Protein AF-A0AAD5X1J1-F1 (afdb_monomer_lite)

Secondary structure (DSSP, 8-state):
----------------------PPP--------------------------------------------------S-SSTHHHHHHHHHHHHHHHHHHHHHHHHHHHHHHHHHHHHHHHHHHHHHHHHHHHHHHHHHHHHHHHHHHHHHHHHHHHHHHTSTHHHHHHHHHHHHHHHHHHHHHHHT---TT----HHHHHHHHHHHHHHHHHHHHTS-HHHHHHHHHHHHHHHHHHHHHHHHHHHHHHHHHHHHHHHHHHHS------S----PPPPP----PPP-HHHHHHHHHHHHHHS--

Foldseek 3Di:
DDDDDDDDDDDDDDDDDDDDDDDDDDPDDDDDDDDDDDDDDDDDDDDDDDDDDDDDDDDDDDDDDDDDDDPDPDDPDPDPVVVVVVVVVVVVVVVVVVVVVVVVVVVVVVVVVVVVVVVVVVVVVVVVVVVVVVVVVVVVVVVVVVVVVVVVVVCCCPVPPVNVVVVVVVVVVLVVLVVLLCVQPRDDPPDPDDSVRSVVVSVVSVVVVVVVVVPDDVVVVVVVVVVVVVVVVVVVVVVVVVVVVVVVVVVVVVVVVVVPPDPPDDPDDDDDDDDDPDDDDDDPCPVVVVVVVVVVCVVPVD

InterPro domains:
  IPR051147 Cilia- and flagella-associated domain-containing protein [PTHR21683] (62-299)

Sequence (302 aa):
MQCILTKAGTSQKPTTSRTRSKKPLSSKFTPPTASFKAKPSADFDQDDSTDASSDSPQQQDETPPDDLEEDEPLLYFRTPQQLLDIFAELEENNLSLIQNCQETEETLEELRVRIVETEKKMDKETQSLKQQIEFLNEAITQEEQKAQTLEERAQLFTSGAGAESQERLLDSLNLKVREVYRRCIGDTEGATLSTLTMLTNIENKLEQLFESIEMMPPDKVEQAEKMKDKERRQRLREEKMDAQRALQEERVQRALERARAPVKKKTGKPVVFRSAPPQKKKRKEDDTKKKEEEDMEYYFSF

Structure (mmCIF, N/CA/C/O backbone):
data_AF-A0AAD5X1J1-F1
#
_entry.id   AF-A0AAD5X1J1-F1
#
loop_
_atom_site.group_PDB
_atom_site.id
_atom_site.type_symbol
_atom_site.label_atom_id
_atom_site.label_alt_id
_atom_site.label_comp_id
_atom_site.label_asym_id
_atom_site.label_entity_id
_atom_site.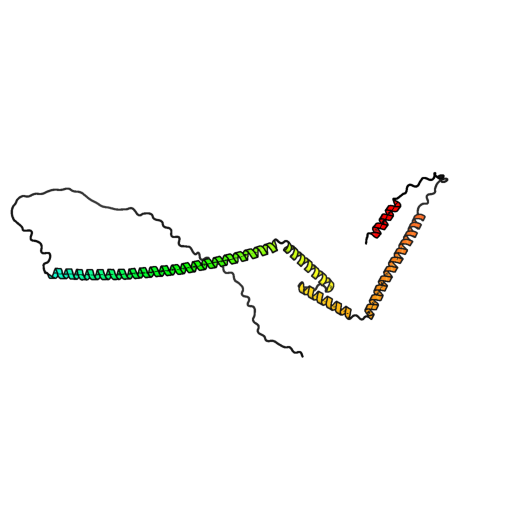label_seq_id
_atom_site.pdbx_PDB_ins_code
_atom_site.Cartn_x
_atom_site.Cartn_y
_atom_site.Cartn_z
_atom_site.occupancy
_atom_site.B_iso_or_equiv
_atom_site.auth_seq_id
_atom_site.auth_comp_id
_atom_site.auth_asym_id
_atom_site.auth_atom_id
_atom_site.pdbx_PDB_model_num
ATOM 1 N N . MET A 1 1 ? -39.571 -31.127 0.126 1.00 50.88 1 MET A N 1
ATOM 2 C CA . MET A 1 1 ? -38.737 -31.842 -0.866 1.00 50.88 1 MET A CA 1
ATOM 3 C C . MET A 1 1 ? -37.624 -30.875 -1.272 1.00 50.88 1 MET A C 1
ATOM 5 O O . MET A 1 1 ? -37.930 -29.944 -1.996 1.00 50.88 1 MET A O 1
ATOM 9 N N . GLN A 1 2 ? -36.422 -30.843 -0.677 1.00 39.34 2 GLN A N 1
ATOM 10 C CA . GLN A 1 2 ? -35.630 -31.846 0.075 1.00 39.34 2 GLN A CA 1
ATOM 11 C C . GLN A 1 2 ? -34.875 -32.841 -0.833 1.00 39.34 2 GLN A C 1
ATOM 13 O O . GLN A 1 2 ? -35.434 -33.255 -1.842 1.00 39.34 2 GLN A O 1
ATOM 18 N N . CYS A 1 3 ? -33.648 -33.213 -0.420 1.00 39.50 3 CYS A N 1
ATOM 19 C CA . CYS A 1 3 ? -32.583 -33.922 -1.172 1.00 39.50 3 CYS A CA 1
ATOM 20 C C . CYS A 1 3 ? -31.920 -33.051 -2.270 1.00 39.50 3 CYS A C 1
ATOM 22 O O . CYS A 1 3 ? -32.595 -32.663 -3.213 1.00 39.50 3 CYS A O 1
ATOM 24 N N . ILE A 1 4 ? -30.656 -32.588 -2.203 1.00 40.28 4 ILE A N 1
ATOM 25 C CA . ILE A 1 4 ? -29.424 -32.921 -1.427 1.00 40.28 4 ILE A CA 1
ATOM 26 C C . ILE A 1 4 ? -28.622 -34.123 -1.993 1.00 40.28 4 ILE A C 1
ATOM 28 O O . ILE A 1 4 ? -29.214 -35.116 -2.399 1.00 40.28 4 ILE A O 1
ATOM 32 N N . LEU A 1 5 ? -27.279 -34.022 -1.897 1.00 42.06 5 LEU A N 1
ATOM 33 C CA . LEU A 1 5 ? -26.189 -34.985 -2.199 1.00 42.06 5 LEU A CA 1
ATOM 34 C C . LEU A 1 5 ? -25.682 -35.091 -3.665 1.00 42.06 5 LEU A C 1
ATOM 36 O O . LEU A 1 5 ? -26.477 -35.037 -4.591 1.00 42.06 5 LEU A O 1
ATOM 40 N N . THR A 1 6 ? -24.392 -35.376 -3.955 1.00 40.91 6 THR A N 1
ATOM 41 C CA . THR A 1 6 ? -23.109 -34.711 -3.557 1.00 40.91 6 THR A CA 1
ATOM 42 C C . THR A 1 6 ? -21.874 -35.347 -4.240 1.00 40.91 6 THR A C 1
ATOM 44 O O . THR A 1 6 ? -21.860 -36.549 -4.458 1.00 40.91 6 THR A O 1
ATOM 47 N N . LYS A 1 7 ? -20.780 -34.564 -4.358 1.00 44.19 7 LYS A N 1
ATOM 48 C CA . LYS A 1 7 ? -19.346 -34.972 -4.327 1.00 44.19 7 LYS A CA 1
ATOM 49 C C . LYS A 1 7 ? -18.789 -35.963 -5.377 1.00 44.19 7 LYS A C 1
ATOM 51 O O . LYS A 1 7 ? -18.898 -37.172 -5.223 1.00 44.19 7 LYS A O 1
ATOM 56 N N . ALA A 1 8 ? -17.896 -35.436 -6.221 1.00 44.12 8 ALA A N 1
ATOM 57 C CA . ALA A 1 8 ? -16.523 -35.943 -6.393 1.00 44.12 8 ALA A CA 1
ATOM 58 C C . ALA A 1 8 ? -15.601 -34.780 -6.851 1.00 44.12 8 ALA A C 1
ATOM 60 O O . ALA A 1 8 ? -16.083 -33.847 -7.479 1.00 44.12 8 ALA A O 1
ATOM 61 N N . GLY A 1 9 ? -14.294 -34.742 -6.558 1.00 37.66 9 GLY A N 1
ATOM 62 C CA . GLY A 1 9 ? -13.550 -35.671 -5.695 1.00 37.66 9 GLY A CA 1
ATOM 63 C C . GLY A 1 9 ? -12.024 -35.740 -5.882 1.00 37.66 9 GLY A C 1
ATOM 64 O O . GLY A 1 9 ? -11.427 -36.692 -5.393 1.00 37.66 9 GLY A O 1
ATOM 65 N N . THR A 1 10 ? -11.368 -34.807 -6.582 1.00 44.78 10 THR A N 1
ATOM 66 C CA . THR A 1 10 ? -9.930 -34.910 -6.921 1.00 44.78 10 THR A CA 1
ATOM 67 C C . THR A 1 10 ? -9.012 -34.112 -5.993 1.00 44.78 10 THR A C 1
ATOM 69 O O . THR A 1 10 ? -9.087 -32.888 -5.924 1.00 44.78 10 THR A O 1
ATOM 72 N N . SER A 1 11 ? -8.098 -34.817 -5.320 1.00 39.84 11 SER A N 1
ATOM 73 C CA . SER A 1 11 ? -7.046 -34.253 -4.465 1.00 39.84 11 SER A CA 1
ATOM 74 C C . SER A 1 11 ? -5.712 -34.161 -5.211 1.00 39.84 11 SER A C 1
ATOM 76 O O . SER A 1 11 ? -5.277 -35.142 -5.812 1.00 39.84 11 SER A O 1
ATOM 78 N N . GLN A 1 12 ? -5.020 -33.024 -5.096 1.00 45.97 12 GLN A N 1
ATOM 79 C CA . GLN A 1 12 ? -3.569 -32.939 -5.284 1.00 45.97 12 GLN A CA 1
ATOM 80 C C . GLN A 1 12 ? -2.936 -32.182 -4.107 1.00 45.97 12 GLN A C 1
ATOM 82 O O . GLN A 1 12 ? -3.603 -31.413 -3.414 1.00 45.97 12 GLN A O 1
ATOM 87 N N . LYS A 1 13 ? -1.669 -32.493 -3.811 1.00 52.62 13 LYS A N 1
ATOM 88 C CA . LYS A 1 13 ? -0.998 -32.161 -2.542 1.00 52.62 13 LYS A CA 1
ATOM 89 C C . LYS A 1 13 ? -0.103 -30.920 -2.678 1.00 52.62 13 LYS A C 1
ATOM 91 O O . LYS A 1 13 ? 0.513 -30.757 -3.729 1.00 52.62 13 LYS A O 1
ATOM 96 N N . PRO A 1 14 ? 0.068 -30.105 -1.620 1.00 41.19 14 PRO A N 1
ATOM 97 C CA . PRO A 1 14 ? 1.062 -29.035 -1.617 1.00 41.19 14 PRO A CA 1
ATOM 98 C C . PRO A 1 14 ? 2.485 -29.617 -1.599 1.00 41.19 14 PRO A C 1
ATOM 100 O O . PRO A 1 14 ? 2.858 -30.350 -0.683 1.00 41.19 14 PRO A O 1
ATOM 103 N N . THR A 1 15 ? 3.298 -29.286 -2.603 1.00 41.31 15 THR A N 1
ATOM 104 C CA . THR A 1 15 ? 4.707 -29.699 -2.688 1.00 41.31 15 THR A CA 1
ATOM 105 C C . THR A 1 15 ? 5.628 -28.646 -2.073 1.00 41.31 15 THR A C 1
ATOM 107 O O . THR A 1 15 ? 5.789 -27.556 -2.618 1.00 41.31 15 THR A O 1
ATOM 110 N N . THR A 1 16 ? 6.278 -28.966 -0.954 1.00 43.94 16 THR A N 1
ATOM 111 C CA . THR A 1 16 ? 7.185 -28.053 -0.238 1.00 43.94 16 THR A CA 1
ATOM 112 C C . THR A 1 16 ? 8.573 -27.969 -0.891 1.00 43.94 16 THR A C 1
ATOM 114 O O . THR A 1 16 ? 9.498 -28.692 -0.511 1.00 43.94 16 THR A O 1
ATOM 117 N N . SER A 1 17 ? 8.751 -27.069 -1.862 1.00 38.19 17 SER A N 1
ATOM 118 C CA . SER A 1 17 ? 10.043 -26.820 -2.521 1.00 38.19 17 SER A CA 1
ATOM 119 C C . SER A 1 17 ? 10.950 -25.888 -1.701 1.00 38.19 17 SER A C 1
ATOM 121 O O . SER A 1 17 ? 10.965 -24.672 -1.884 1.00 38.19 17 SER A O 1
ATOM 123 N N . ARG A 1 18 ? 11.736 -26.490 -0.803 1.00 37.31 18 ARG A N 1
ATOM 124 C CA . ARG A 1 18 ? 12.818 -25.874 -0.009 1.00 37.31 18 ARG A CA 1
ATOM 125 C C . ARG A 1 18 ? 13.750 -25.002 -0.869 1.00 37.31 18 ARG A C 1
ATOM 127 O O . ARG A 1 18 ? 14.579 -25.529 -1.612 1.00 37.31 18 ARG A O 1
ATOM 134 N N . THR A 1 19 ? 13.667 -23.679 -0.728 1.00 38.31 19 THR A N 1
ATOM 135 C CA . THR A 1 19 ? 14.585 -22.738 -1.385 1.00 38.31 19 THR A CA 1
ATOM 136 C C . THR A 1 19 ? 16.003 -22.896 -0.828 1.00 38.31 19 THR A C 1
ATOM 138 O O . THR A 1 19 ? 16.230 -22.917 0.382 1.00 38.31 19 THR A O 1
ATOM 141 N N . ARG A 1 20 ? 16.987 -23.053 -1.721 1.00 40.81 20 ARG A N 1
ATOM 142 C CA . ARG A 1 20 ? 18.410 -23.202 -1.379 1.00 40.81 20 ARG A CA 1
ATOM 143 C C . ARG A 1 20 ? 19.180 -22.017 -1.942 1.00 40.81 20 ARG A C 1
ATOM 145 O O . ARG A 1 20 ? 19.332 -21.918 -3.158 1.00 40.81 20 ARG A O 1
ATOM 152 N N . SER A 1 21 ? 19.696 -21.164 -1.063 1.00 42.56 21 SER A N 1
ATOM 153 C CA . SER A 1 21 ? 20.484 -19.987 -1.433 1.00 42.56 21 SER A CA 1
ATOM 154 C C . SER A 1 21 ? 21.648 -20.360 -2.356 1.00 42.56 21 SER A C 1
ATOM 156 O O . SER A 1 21 ? 22.502 -21.176 -2.000 1.00 42.56 21 SER A O 1
ATOM 158 N N . LYS A 1 22 ? 21.698 -19.739 -3.538 1.00 46.06 22 LYS A N 1
ATOM 159 C CA . LYS A 1 22 ? 22.873 -19.720 -4.417 1.00 46.06 22 LYS A CA 1
ATOM 160 C C . LYS A 1 22 ? 23.479 -18.319 -4.368 1.00 46.06 22 LYS A C 1
ATOM 162 O O . LYS A 1 22 ? 22.751 -17.333 -4.394 1.00 46.06 22 LYS A O 1
ATOM 167 N N . LYS A 1 23 ? 24.807 -18.243 -4.262 1.00 48.28 23 LYS A N 1
ATOM 168 C CA . LYS A 1 23 ? 25.551 -16.975 -4.276 1.00 48.28 23 LYS A CA 1
ATOM 169 C C . LYS A 1 23 ? 25.491 -16.352 -5.683 1.00 48.28 23 LYS A C 1
ATOM 171 O O . LYS A 1 23 ? 25.514 -17.120 -6.647 1.00 48.28 23 LYS A O 1
ATOM 176 N N . PRO A 1 24 ? 25.470 -15.015 -5.823 1.00 42.31 24 PRO A N 1
ATOM 177 C CA . PRO A 1 24 ? 25.654 -14.378 -7.121 1.00 42.31 24 PRO A CA 1
ATOM 178 C C . PRO A 1 24 ? 27.080 -14.625 -7.638 1.00 42.31 24 PRO A C 1
ATOM 180 O O . PRO A 1 24 ? 28.048 -14.537 -6.881 1.00 42.31 24 PRO A O 1
ATOM 183 N N . LEU A 1 25 ? 27.202 -14.925 -8.931 1.00 41.62 25 LEU A N 1
ATOM 184 C CA . LEU A 1 25 ? 28.469 -14.933 -9.662 1.00 41.62 25 LEU A CA 1
ATOM 185 C C . LEU A 1 25 ? 28.639 -13.566 -10.328 1.00 41.62 25 LEU A C 1
ATOM 187 O O . LEU A 1 25 ? 27.802 -13.161 -11.129 1.00 41.62 25 LEU A O 1
ATOM 191 N N . SER A 1 26 ? 29.707 -12.847 -9.991 1.00 39.91 26 SER A N 1
ATOM 192 C CA . SER A 1 26 ? 29.983 -11.509 -10.516 1.00 39.91 26 SER A CA 1
ATOM 193 C C . SER A 1 26 ? 30.748 -11.566 -11.842 1.00 39.91 26 SER A C 1
ATOM 195 O O . SER A 1 26 ? 31.976 -11.477 -11.883 1.00 39.91 26 SER A O 1
ATOM 197 N N . SER A 1 27 ? 30.016 -11.671 -12.953 1.00 38.91 27 SER A N 1
ATOM 198 C CA . SER A 1 27 ? 30.566 -11.426 -14.291 1.00 38.91 27 SER A CA 1
ATOM 199 C C . SER A 1 27 ? 30.886 -9.936 -14.456 1.00 38.91 27 SER A C 1
ATOM 201 O O . SER A 1 27 ? 30.002 -9.127 -14.740 1.00 38.91 27 SER A O 1
ATOM 203 N N . LYS A 1 28 ? 32.153 -9.558 -14.254 1.00 40.81 28 LYS A N 1
ATOM 204 C CA . LYS A 1 28 ? 32.637 -8.194 -14.506 1.00 40.81 28 LYS A CA 1
ATOM 205 C C . LYS A 1 28 ? 32.585 -7.904 -16.008 1.00 40.81 28 LYS A C 1
ATOM 207 O O . LYS A 1 28 ? 33.412 -8.423 -16.750 1.00 40.81 28 LYS A O 1
ATOM 212 N N . PHE A 1 29 ? 31.650 -7.065 -16.440 1.00 41.41 29 PHE A N 1
ATOM 213 C CA . PHE A 1 29 ? 31.650 -6.507 -17.790 1.00 41.41 29 PHE A CA 1
ATOM 214 C C . PHE A 1 29 ? 32.400 -5.170 -17.764 1.00 41.41 29 PHE A C 1
ATOM 216 O O . PHE A 1 29 ? 31.981 -4.239 -17.077 1.00 41.41 29 PHE A O 1
ATOM 223 N N . THR A 1 30 ? 33.538 -5.087 -18.451 1.00 47.16 30 THR A N 1
ATOM 224 C CA . THR A 1 30 ? 34.379 -3.879 -18.519 1.00 47.16 30 THR A CA 1
ATOM 225 C C . THR A 1 30 ? 34.270 -3.238 -19.902 1.00 47.16 30 THR A C 1
ATOM 227 O O . THR A 1 30 ? 34.473 -3.949 -20.888 1.00 47.16 30 THR A O 1
ATOM 230 N N . PRO A 1 31 ? 33.991 -1.926 -20.014 1.00 50.66 31 PRO A N 1
ATOM 231 C CA . PRO A 1 31 ? 33.923 -1.256 -21.308 1.00 50.66 31 PRO A CA 1
ATOM 232 C C . PRO A 1 31 ? 35.325 -1.084 -21.925 1.00 50.66 31 PRO A C 1
ATOM 234 O O . PRO A 1 31 ? 36.295 -0.888 -21.186 1.00 50.66 31 PRO A O 1
ATOM 237 N N . PRO A 1 32 ? 35.454 -1.094 -23.263 1.00 48.72 32 PRO A N 1
ATOM 238 C CA . PRO A 1 32 ? 36.708 -0.771 -23.933 1.00 48.72 32 PRO A CA 1
ATOM 239 C C . PRO A 1 32 ? 36.955 0.745 -23.902 1.00 48.72 32 PRO A C 1
ATOM 241 O O . PRO A 1 32 ? 36.365 1.508 -24.665 1.00 48.72 32 PRO A O 1
ATOM 244 N N . THR A 1 33 ? 37.847 1.206 -23.025 1.00 38.25 33 THR A N 1
ATOM 245 C CA . THR A 1 33 ? 38.294 2.607 -23.011 1.00 38.25 33 THR A CA 1
ATOM 246 C C . THR A 1 33 ? 39.300 2.857 -24.134 1.00 38.25 33 THR A C 1
ATOM 248 O O . THR A 1 33 ? 40.477 2.523 -23.999 1.00 38.25 33 THR A O 1
ATOM 251 N N . ALA A 1 34 ? 38.860 3.469 -25.234 1.00 38.31 34 ALA A N 1
ATOM 252 C CA . ALA A 1 34 ? 39.752 3.907 -26.304 1.00 38.31 34 ALA A CA 1
ATOM 253 C C . ALA A 1 34 ? 40.609 5.104 -25.844 1.00 38.31 34 ALA A C 1
ATOM 255 O O . ALA A 1 34 ? 40.132 6.235 -25.777 1.00 38.31 34 ALA A O 1
ATOM 256 N N . SER A 1 35 ? 41.882 4.862 -25.520 1.00 35.69 35 SER A N 1
ATOM 257 C CA . SER A 1 35 ? 42.834 5.904 -25.120 1.00 35.69 35 SER A CA 1
ATOM 258 C C . SER A 1 35 ? 43.844 6.193 -26.233 1.00 35.69 35 SER A C 1
ATOM 260 O O . SER A 1 35 ? 44.859 5.503 -26.349 1.00 35.69 35 SER A O 1
ATOM 262 N N . PHE A 1 36 ? 43.601 7.241 -27.024 1.00 42.34 36 PHE A N 1
ATOM 263 C CA . PHE A 1 36 ? 44.611 7.788 -27.933 1.00 42.34 36 PHE A CA 1
ATOM 264 C C . PHE A 1 36 ? 45.851 8.236 -27.144 1.00 42.34 36 PHE A C 1
ATOM 266 O O . PHE A 1 36 ? 45.752 9.038 -26.214 1.00 42.34 36 PHE A O 1
ATOM 273 N N . LYS A 1 37 ? 47.032 7.745 -27.535 1.00 35.62 37 LYS A N 1
ATOM 274 C CA . LYS A 1 37 ? 48.317 8.209 -27.000 1.00 35.62 37 LYS A CA 1
ATOM 275 C C . LYS A 1 37 ? 49.410 8.099 -28.062 1.00 35.62 37 LYS A C 1
ATOM 277 O O . LYS A 1 37 ? 50.019 7.052 -28.237 1.00 35.62 37 LYS A O 1
ATOM 282 N N . ALA A 1 38 ? 49.650 9.198 -28.770 1.00 41.09 38 ALA A N 1
ATOM 283 C CA . ALA A 1 38 ? 50.812 9.330 -29.641 1.00 41.09 38 ALA A CA 1
ATOM 284 C C . ALA A 1 38 ? 52.086 9.575 -28.812 1.00 41.09 38 ALA A C 1
ATOM 286 O O . ALA A 1 38 ? 52.025 10.293 -27.811 1.00 41.09 38 ALA A O 1
ATOM 287 N N . LYS A 1 39 ? 53.226 9.032 -29.264 1.00 36.22 39 LYS A N 1
ATOM 288 C CA . LYS A 1 39 ? 54.587 9.602 -29.151 1.00 36.22 39 LYS A CA 1
ATOM 289 C C . LYS A 1 39 ? 55.564 8.826 -30.077 1.00 36.22 39 LYS A C 1
ATOM 291 O O . LYS A 1 39 ? 55.145 7.803 -30.614 1.00 36.22 39 LYS A O 1
ATOM 296 N N . PRO A 1 40 ? 56.766 9.363 -30.378 1.00 44.16 40 PRO A N 1
ATOM 297 C CA . PRO A 1 40 ? 57.471 9.096 -31.640 1.00 44.16 40 PRO A CA 1
ATOM 298 C C . PRO A 1 40 ? 58.508 7.964 -31.578 1.00 44.16 40 PRO A C 1
ATOM 300 O O . PRO A 1 40 ? 58.816 7.449 -30.506 1.00 44.16 40 PRO A O 1
ATOM 303 N N . SER A 1 41 ? 59.091 7.656 -32.742 1.00 31.16 41 SER A N 1
ATOM 304 C CA . SER A 1 41 ? 60.201 6.718 -32.932 1.00 31.16 41 SER A CA 1
ATOM 305 C C . SER A 1 41 ? 61.372 7.363 -33.689 1.00 31.16 41 SER A C 1
ATOM 307 O O . SER A 1 41 ? 61.294 7.585 -34.896 1.00 31.16 41 SER A O 1
ATOM 309 N N . ALA A 1 42 ? 62.433 7.632 -32.939 1.00 37.81 42 ALA A N 1
ATOM 310 C CA . ALA A 1 42 ? 63.823 7.895 -33.316 1.00 37.81 42 ALA A CA 1
ATOM 311 C C . ALA A 1 42 ? 64.628 7.526 -32.042 1.00 37.81 42 ALA A C 1
ATOM 313 O O . ALA A 1 42 ? 64.091 7.693 -30.942 1.00 37.81 42 ALA A O 1
ATOM 314 N N . ASP A 1 43 ? 65.824 6.946 -32.066 1.00 32.94 43 ASP A N 1
ATOM 315 C CA . ASP A 1 43 ? 66.840 6.816 -33.121 1.00 32.94 43 ASP A CA 1
ATOM 316 C C . ASP A 1 43 ? 67.671 5.523 -32.916 1.00 32.94 43 ASP A C 1
ATOM 318 O O . ASP A 1 43 ? 67.602 4.970 -31.821 1.00 32.94 43 ASP A O 1
ATOM 322 N N . PHE A 1 44 ? 68.452 5.130 -33.945 1.00 31.92 44 PHE A N 1
ATOM 323 C CA . PHE A 1 44 ? 69.770 4.424 -33.919 1.00 31.92 44 PHE A CA 1
ATOM 324 C C . PHE A 1 44 ? 69.921 3.115 -33.074 1.00 31.92 44 PHE A C 1
ATOM 326 O O . PHE A 1 44 ? 69.014 2.715 -32.355 1.00 31.92 44 PHE A O 1
ATOM 333 N N . ASP A 1 45 ? 70.917 2.230 -33.221 1.00 35.19 45 ASP A N 1
ATOM 334 C CA . ASP A 1 45 ? 72.375 2.284 -33.479 1.00 35.19 45 ASP A CA 1
ATOM 335 C C . ASP A 1 45 ? 72.801 0.970 -34.216 1.00 35.19 45 ASP A C 1
ATOM 337 O O . ASP A 1 45 ? 72.150 -0.057 -34.013 1.00 35.19 45 ASP A O 1
ATOM 341 N N . GLN A 1 46 ? 73.700 0.954 -35.223 1.00 43.62 46 GLN A N 1
ATOM 342 C CA . GLN A 1 46 ? 75.193 0.912 -35.168 1.00 43.62 46 GLN A CA 1
ATOM 343 C C . GLN A 1 46 ? 75.752 -0.531 -34.895 1.00 43.62 46 GLN A C 1
ATOM 345 O O . GLN A 1 46 ? 75.048 -1.328 -34.283 1.00 43.62 46 GLN A O 1
ATOM 350 N N . ASP A 1 47 ? 76.908 -1.051 -35.365 1.00 37.31 47 ASP A N 1
ATOM 351 C CA . ASP A 1 47 ? 78.205 -0.573 -35.944 1.00 37.31 47 ASP A CA 1
ATOM 352 C C . ASP A 1 47 ? 78.746 -1.614 -36.992 1.00 37.31 47 ASP A C 1
ATOM 354 O O . ASP A 1 47 ? 77.997 -2.543 -37.298 1.00 37.31 47 ASP A O 1
ATOM 358 N N . ASP A 1 48 ? 79.948 -1.642 -37.612 1.00 37.22 48 ASP A N 1
ATOM 359 C CA . ASP A 1 48 ? 81.238 -0.889 -37.614 1.00 37.22 48 ASP A CA 1
ATOM 360 C C . ASP A 1 48 ? 81.988 -1.147 -38.976 1.00 37.22 48 ASP A C 1
ATOM 362 O O . ASP A 1 48 ? 81.505 -1.901 -39.823 1.00 37.22 48 ASP A O 1
ATOM 366 N N . SER A 1 49 ? 83.205 -0.595 -39.134 1.00 37.66 49 SER A N 1
ATOM 367 C CA . SER A 1 49 ? 84.395 -1.173 -39.813 1.00 37.66 49 SER A CA 1
ATOM 368 C C . SER A 1 49 ? 84.732 -0.761 -41.270 1.00 37.66 49 SER A C 1
ATOM 370 O O . SER A 1 49 ? 84.562 -1.550 -42.193 1.00 37.66 49 SER A O 1
ATOM 372 N N . THR A 1 50 ? 85.282 0.461 -41.421 1.00 36.59 50 THR A N 1
ATOM 373 C CA . THR A 1 50 ? 86.645 0.804 -41.960 1.00 36.59 50 THR A CA 1
ATOM 374 C C . THR A 1 50 ? 87.151 0.247 -43.335 1.00 36.59 50 THR A C 1
ATOM 376 O O . THR A 1 50 ? 86.701 -0.781 -43.816 1.00 36.59 50 THR A O 1
ATOM 379 N N . ASP A 1 51 ? 88.100 0.855 -44.082 1.00 32.62 51 ASP A N 1
ATOM 380 C CA . ASP A 1 51 ? 89.008 2.011 -43.862 1.00 32.62 51 ASP A CA 1
ATOM 381 C C . ASP A 1 51 ? 89.465 2.727 -45.181 1.00 32.62 51 ASP A C 1
ATOM 383 O O . ASP A 1 51 ? 89.274 2.213 -46.279 1.00 32.62 51 ASP A O 1
ATOM 387 N N . ALA A 1 52 ? 90.182 3.854 -45.027 1.00 32.91 52 ALA A N 1
ATOM 388 C CA . ALA A 1 52 ? 91.337 4.341 -45.820 1.00 32.91 52 ALA A CA 1
ATOM 389 C C . ALA A 1 52 ? 91.225 4.810 -47.302 1.00 32.91 52 ALA A C 1
ATOM 391 O O . ALA A 1 52 ? 91.543 4.106 -48.257 1.00 32.91 52 ALA A O 1
ATOM 392 N N . SER A 1 53 ? 90.993 6.118 -47.455 1.00 35.31 53 SER A N 1
ATOM 393 C CA . SER A 1 53 ? 91.853 7.130 -48.122 1.00 35.31 53 SER A CA 1
ATOM 394 C C . SER A 1 53 ? 93.052 6.745 -49.037 1.00 35.31 53 SER A C 1
ATOM 396 O O . SER A 1 53 ? 94.107 6.344 -48.551 1.00 35.31 53 SER A O 1
ATOM 398 N N . SER A 1 54 ? 92.984 7.115 -50.326 1.00 30.23 54 SER A N 1
ATOM 399 C CA . SER A 1 54 ? 94.003 7.859 -51.134 1.00 30.23 54 SER A CA 1
ATOM 400 C C . SER A 1 54 ? 93.344 8.243 -52.479 1.00 30.23 54 SER A C 1
ATOM 402 O O . SER A 1 54 ? 92.434 7.547 -52.915 1.00 30.23 54 SER A O 1
ATOM 404 N N . ASP A 1 55 ? 93.506 9.428 -53.075 1.00 32.50 55 ASP A N 1
ATOM 405 C CA . ASP A 1 55 ? 94.689 10.170 -53.566 1.00 32.50 55 ASP A CA 1
ATOM 406 C C . ASP A 1 55 ? 95.382 9.542 -54.799 1.00 32.50 55 ASP A C 1
ATOM 408 O O . ASP A 1 55 ? 95.411 8.327 -54.968 1.00 32.50 55 ASP A O 1
ATOM 412 N N . SER A 1 56 ? 95.840 10.396 -55.721 1.00 39.69 56 SER A N 1
ATOM 413 C CA . SER A 1 56 ? 96.048 10.078 -57.148 1.00 39.69 56 SER A CA 1
ATOM 414 C C . SER A 1 56 ? 97.459 9.572 -57.483 1.00 39.69 56 SER A C 1
ATOM 416 O O . SER A 1 56 ? 98.411 9.818 -56.742 1.00 39.69 56 SER A O 1
ATOM 418 N N . PRO A 1 57 ? 97.641 8.958 -58.669 1.00 41.59 57 PRO A N 1
ATOM 419 C CA . PRO A 1 57 ? 98.468 9.664 -59.659 1.00 41.59 57 PRO A CA 1
ATOM 420 C C . PRO A 1 57 ? 97.999 9.538 -61.122 1.00 41.59 57 PRO A C 1
ATOM 422 O O . PRO A 1 57 ? 97.273 8.625 -61.508 1.00 41.59 57 PRO A O 1
ATOM 425 N N . GLN A 1 58 ? 98.490 10.456 -61.956 1.00 42.03 58 GLN A N 1
ATOM 426 C CA . GLN A 1 58 ? 98.430 10.384 -63.421 1.00 42.03 58 GLN A CA 1
ATOM 427 C C . GLN A 1 58 ? 99.461 9.385 -63.974 1.00 42.03 58 GLN A C 1
ATOM 429 O O . GLN A 1 58 ? 100.503 9.165 -63.356 1.00 42.03 58 GLN A O 1
ATOM 434 N N . GLN A 1 59 ? 99.263 8.925 -65.212 1.00 37.84 59 GLN A N 1
ATOM 435 C CA . GLN A 1 59 ? 100.376 8.610 -66.116 1.00 37.84 59 GLN A CA 1
ATOM 436 C C . GLN A 1 59 ? 100.029 9.001 -67.560 1.00 37.84 59 GLN A C 1
ATOM 438 O O . GLN A 1 59 ? 98.854 9.134 -67.901 1.00 37.84 59 GLN A O 1
ATOM 443 N N . GLN A 1 60 ? 101.058 9.279 -68.362 1.00 40.25 60 GLN A N 1
ATOM 444 C CA . GLN A 1 60 ? 100.971 9.873 -69.699 1.00 40.25 60 GLN A CA 1
ATOM 445 C C . GLN A 1 60 ? 101.912 9.134 -70.657 1.00 40.25 60 GLN A C 1
ATOM 447 O O . GLN A 1 60 ? 103.028 8.826 -70.258 1.00 40.25 60 GLN A O 1
ATOM 452 N N . ASP A 1 61 ? 101.464 8.952 -71.897 1.00 35.84 61 ASP A N 1
ATOM 453 C CA . ASP A 1 61 ? 102.234 8.863 -73.152 1.00 35.84 61 ASP A CA 1
ATOM 454 C C . ASP A 1 61 ? 101.198 9.249 -74.251 1.00 35.84 61 ASP A C 1
ATOM 456 O O . ASP A 1 61 ? 100.050 8.811 -74.170 1.00 35.84 61 ASP A O 1
ATOM 460 N N . GLU A 1 62 ? 101.375 10.229 -75.151 1.00 41.72 62 GLU A N 1
ATOM 461 C CA . GLU A 1 62 ? 102.423 10.404 -76.181 1.00 41.72 62 GLU A CA 1
ATOM 462 C C . GLU A 1 62 ? 102.406 9.207 -77.170 1.00 41.72 62 GLU A C 1
ATOM 464 O O . GLU A 1 62 ? 102.842 8.121 -76.819 1.00 41.72 62 GLU A O 1
ATOM 469 N N . THR A 1 63 ? 101.920 9.262 -78.423 1.00 37.28 63 THR A N 1
ATOM 470 C CA . THR A 1 63 ? 101.693 10.362 -79.399 1.00 37.28 63 THR A CA 1
ATOM 471 C C . THR A 1 63 ? 100.619 9.982 -80.475 1.00 37.28 63 THR A C 1
ATOM 473 O O . THR A 1 63 ? 100.207 8.825 -80.507 1.00 37.28 63 THR A O 1
ATOM 476 N N . PRO A 1 64 ? 100.135 10.918 -81.336 1.00 57.88 64 PRO A N 1
ATOM 477 C CA . PRO A 1 64 ? 99.004 10.743 -82.293 1.00 57.88 64 PRO A CA 1
ATOM 478 C C . PRO A 1 64 ? 99.473 10.552 -83.776 1.00 57.88 64 PRO A C 1
ATOM 480 O O . PRO A 1 64 ? 100.691 10.470 -83.964 1.00 57.88 64 PRO A O 1
ATOM 483 N N . PRO A 1 65 ? 98.626 10.570 -84.850 1.00 58.69 65 PRO A N 1
ATOM 484 C CA . PRO A 1 65 ? 97.164 10.770 -84.965 1.00 58.69 65 PRO A CA 1
ATOM 485 C C . PRO A 1 65 ? 96.436 9.693 -85.833 1.00 58.69 65 PRO A C 1
ATOM 487 O O . PRO A 1 65 ? 96.952 8.591 -85.991 1.00 58.69 65 PRO A O 1
ATOM 490 N N . ASP A 1 66 ? 95.279 10.066 -86.410 1.00 42.78 66 ASP A N 1
ATOM 491 C CA . ASP A 1 66 ? 94.304 9.277 -87.198 1.00 42.78 66 ASP A CA 1
ATOM 492 C C . ASP A 1 66 ? 93.561 8.192 -86.371 1.00 42.78 66 ASP A C 1
ATOM 494 O O . ASP A 1 66 ? 94.074 7.698 -85.370 1.00 42.78 66 ASP A O 1
ATOM 498 N N . ASP A 1 67 ? 92.300 7.840 -86.648 1.00 41.44 67 ASP A N 1
ATOM 499 C CA . ASP A 1 67 ? 91.485 8.087 -87.852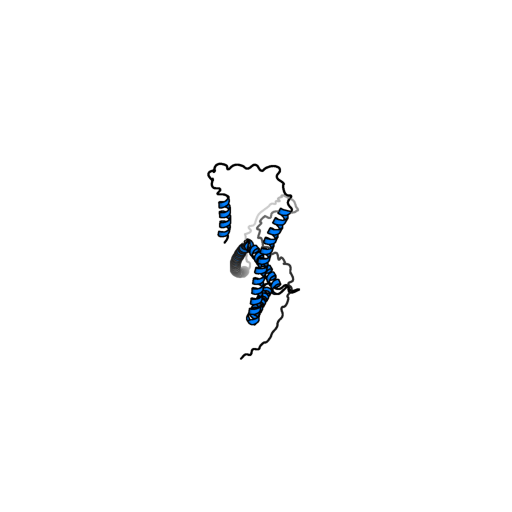 1.00 41.44 67 ASP A CA 1
ATOM 500 C C . ASP A 1 67 ? 90.045 8.572 -87.523 1.00 41.44 67 ASP A C 1
ATOM 502 O O . ASP A 1 67 ? 89.657 8.698 -86.359 1.00 41.44 67 ASP A O 1
ATOM 506 N N . LEU A 1 68 ? 89.246 8.874 -88.552 1.00 52.38 68 LEU A N 1
ATOM 507 C CA . LEU A 1 68 ? 87.860 9.354 -88.441 1.00 52.38 68 LEU A CA 1
ATOM 508 C C . LEU A 1 68 ? 86.855 8.202 -88.235 1.00 52.38 68 LEU A C 1
ATOM 510 O O . LEU A 1 68 ? 86.175 7.804 -89.182 1.00 52.38 68 LEU A O 1
ATOM 514 N N . GLU A 1 69 ? 86.711 7.685 -87.010 1.00 52.25 69 GLU A N 1
ATOM 515 C CA . GLU A 1 69 ? 85.613 6.749 -86.712 1.00 52.25 69 GLU A CA 1
ATOM 516 C C . GLU A 1 69 ? 84.258 7.472 -86.598 1.00 52.25 69 GLU A C 1
ATOM 518 O O . GLU A 1 69 ? 84.030 8.350 -85.766 1.00 52.25 69 GLU A O 1
ATOM 523 N N . GLU A 1 70 ? 83.371 7.096 -87.515 1.00 53.31 70 GLU A N 1
ATOM 524 C CA . GLU A 1 70 ? 82.000 7.562 -87.685 1.00 53.31 70 GLU A CA 1
ATOM 525 C C . GLU A 1 70 ? 81.111 6.999 -86.555 1.00 53.31 70 GLU A C 1
ATOM 527 O O . GLU A 1 70 ? 81.104 5.789 -86.330 1.00 53.31 70 GLU A O 1
ATOM 532 N N . ASP A 1 71 ? 80.352 7.853 -85.849 1.00 58.38 71 ASP A N 1
ATOM 533 C CA . ASP A 1 71 ? 79.355 7.442 -84.838 1.00 58.38 71 ASP A CA 1
ATOM 534 C C . ASP A 1 71 ? 78.198 6.667 -85.517 1.00 58.38 71 ASP A C 1
ATOM 536 O O . ASP A 1 71 ? 77.115 7.210 -85.765 1.00 58.38 71 ASP A O 1
ATOM 540 N N . GLU A 1 72 ? 78.422 5.395 -85.869 1.00 58.97 72 GLU A N 1
ATOM 541 C CA . GLU A 1 72 ? 77.416 4.556 -86.526 1.00 58.97 72 GLU A CA 1
ATOM 542 C C . GLU A 1 72 ? 76.220 4.341 -85.572 1.00 58.97 72 GLU A C 1
ATOM 544 O O . GLU A 1 72 ? 76.369 3.758 -84.490 1.00 58.97 72 GLU A O 1
ATOM 549 N N . PRO A 1 73 ? 75.004 4.804 -85.927 1.00 65.75 73 PRO A N 1
ATOM 550 C CA . PRO A 1 73 ? 73.884 4.813 -84.998 1.00 65.75 73 PRO A CA 1
ATOM 551 C C . PRO A 1 73 ? 73.388 3.389 -84.722 1.00 65.75 73 PRO A C 1
ATOM 553 O O . PRO A 1 73 ? 72.747 2.762 -85.567 1.00 65.75 73 PRO A O 1
ATOM 556 N N . LEU A 1 74 ? 73.647 2.906 -83.502 1.00 62.50 74 LEU A N 1
ATOM 557 C CA . LEU A 1 74 ? 73.275 1.575 -83.014 1.00 62.50 74 LEU A CA 1
ATOM 558 C C . LEU A 1 74 ? 71.838 1.181 -83.401 1.00 62.50 74 LEU A C 1
ATOM 560 O O . LEU A 1 74 ? 70.860 1.748 -82.905 1.00 62.50 74 LEU A O 1
ATOM 564 N N . LEU A 1 75 ? 71.695 0.150 -84.242 1.00 69.38 75 LEU A N 1
ATOM 565 C CA . LEU A 1 75 ? 70.387 -0.406 -84.588 1.00 69.38 75 LEU A CA 1
ATOM 566 C C . LEU A 1 75 ? 69.794 -1.155 -83.383 1.00 69.38 75 LEU A C 1
ATOM 568 O O . LEU A 1 75 ? 70.108 -2.320 -83.134 1.00 69.38 75 LEU A O 1
ATOM 572 N N . TYR A 1 76 ? 68.889 -0.479 -82.669 1.00 72.94 76 TYR A N 1
ATOM 573 C CA . TYR A 1 76 ? 68.154 -0.990 -81.502 1.00 72.94 76 TYR A CA 1
ATOM 574 C C . TYR A 1 76 ? 67.384 -2.299 -81.760 1.00 72.94 76 TYR A C 1
ATOM 576 O O . TYR A 1 76 ? 67.155 -3.067 -80.828 1.00 72.94 76 TYR A O 1
ATOM 584 N N . PHE A 1 77 ? 67.011 -2.578 -83.013 1.00 77.62 77 PHE A N 1
ATOM 585 C CA . PHE A 1 77 ? 66.310 -3.797 -83.420 1.00 77.62 77 PHE A CA 1
ATOM 586 C C . PHE A 1 77 ? 67.056 -4.469 -84.575 1.00 77.62 77 PHE A C 1
ATOM 588 O O . PHE A 1 77 ? 67.416 -3.816 -85.553 1.00 77.62 77 PHE A O 1
ATOM 595 N N . ARG A 1 78 ? 67.263 -5.787 -84.480 1.00 81.62 78 ARG A N 1
ATOM 596 C CA . ARG A 1 78 ? 67.951 -6.598 -85.505 1.00 81.62 78 ARG A CA 1
ATOM 597 C C . ARG A 1 78 ? 66.990 -7.396 -86.381 1.00 81.62 78 ARG A C 1
ATOM 599 O O . ARG A 1 78 ? 67.372 -7.857 -87.449 1.00 81.62 78 ARG A O 1
ATOM 606 N N . THR A 1 79 ? 65.754 -7.597 -85.932 1.00 81.88 79 THR A N 1
ATOM 607 C CA . THR A 1 79 ? 64.672 -8.247 -86.688 1.00 81.88 79 THR A CA 1
ATOM 608 C C . THR A 1 79 ? 63.377 -7.474 -86.421 1.00 81.88 79 THR A C 1
ATOM 610 O O . THR A 1 79 ? 63.096 -7.209 -85.253 1.00 81.88 79 THR A O 1
ATOM 613 N N . PRO A 1 80 ? 62.555 -7.130 -87.435 1.00 79.31 80 PRO A N 1
ATOM 614 C CA . PRO A 1 80 ? 61.340 -6.324 -87.234 1.00 79.31 80 PRO A CA 1
ATOM 615 C C . PRO A 1 80 ? 60.323 -6.973 -86.283 1.00 79.31 80 PRO A C 1
ATOM 617 O O . PRO A 1 80 ? 59.512 -6.280 -85.678 1.00 79.31 80 PRO A O 1
ATOM 620 N N . GLN A 1 81 ? 60.392 -8.295 -86.121 1.00 84.12 81 GLN A N 1
ATOM 621 C CA . GLN A 1 81 ? 59.533 -9.056 -85.221 1.00 84.12 81 GLN A CA 1
ATOM 622 C C . GLN A 1 81 ? 59.793 -8.756 -83.734 1.00 84.12 81 GLN A C 1
ATOM 624 O O . GLN A 1 81 ? 58.837 -8.708 -82.976 1.00 84.12 81 GLN A O 1
ATOM 629 N N . GLN A 1 82 ? 61.025 -8.402 -83.339 1.00 86.88 82 GLN A N 1
ATOM 630 C CA . GLN A 1 82 ? 61.365 -8.078 -81.941 1.00 86.88 82 GLN A CA 1
ATOM 631 C C . GLN A 1 82 ? 60.514 -6.930 -81.375 1.00 86.88 82 GLN A C 1
ATOM 633 O O . GLN A 1 82 ? 60.169 -6.929 -80.199 1.00 86.88 82 GLN A O 1
ATOM 638 N N . LEU A 1 83 ? 60.157 -5.957 -82.219 1.00 88.88 83 LEU A N 1
ATOM 639 C CA . LEU A 1 83 ? 59.289 -4.845 -81.835 1.00 88.88 83 LEU A CA 1
ATOM 640 C C . LEU A 1 83 ? 57.817 -5.277 -81.712 1.00 88.88 83 LEU A C 1
ATOM 642 O O . LEU A 1 83 ? 57.105 -4.761 -80.858 1.00 88.88 83 LEU A O 1
ATOM 646 N N . LEU A 1 84 ? 57.365 -6.231 -82.533 1.00 88.06 84 LEU A N 1
ATOM 647 C CA . LEU A 1 84 ? 56.017 -6.802 -82.442 1.00 88.06 84 LEU A CA 1
ATOM 648 C C . LEU A 1 84 ? 55.866 -7.678 -81.195 1.00 88.06 84 LEU A C 1
ATOM 650 O O . LEU A 1 84 ? 54.845 -7.585 -80.523 1.00 88.06 84 LEU A O 1
ATOM 654 N N . ASP A 1 85 ? 56.891 -8.462 -80.859 1.00 89.88 85 ASP A N 1
ATOM 655 C CA . ASP A 1 85 ? 56.918 -9.296 -79.656 1.00 89.88 85 ASP A CA 1
ATOM 656 C C . ASP A 1 85 ? 56.856 -8.414 -78.387 1.00 89.88 85 ASP A C 1
ATOM 658 O O . ASP A 1 85 ? 56.046 -8.669 -77.500 1.00 89.88 85 ASP A O 1
ATOM 662 N N . ILE A 1 86 ? 57.612 -7.304 -78.349 1.00 90.06 86 ILE A N 1
ATOM 663 C CA . ILE A 1 86 ? 57.539 -6.294 -77.272 1.00 90.06 86 ILE A CA 1
ATOM 664 C C . ILE A 1 86 ? 56.160 -5.617 -77.215 1.00 90.06 86 ILE A C 1
ATOM 666 O O . ILE A 1 86 ? 55.636 -5.389 -76.127 1.00 90.06 86 ILE A O 1
ATOM 670 N N . PHE A 1 87 ? 55.543 -5.287 -78.357 1.00 91.94 87 PHE A N 1
ATOM 671 C CA . PHE A 1 87 ? 54.188 -4.725 -78.355 1.00 91.94 87 PHE A CA 1
ATOM 672 C C . PHE A 1 87 ? 53.135 -5.732 -77.873 1.00 91.94 87 PHE A C 1
ATOM 674 O O . PHE A 1 87 ? 52.219 -5.321 -77.168 1.00 91.94 87 PHE A O 1
ATOM 681 N N . ALA A 1 88 ? 53.281 -7.023 -78.181 1.00 93.19 88 ALA A N 1
ATOM 682 C CA . ALA A 1 88 ? 52.399 -8.075 -77.679 1.00 93.19 88 ALA A CA 1
ATOM 683 C C . ALA A 1 88 ? 52.565 -8.290 -76.163 1.00 93.19 88 ALA A C 1
ATOM 685 O O . ALA A 1 88 ? 51.569 -8.369 -75.448 1.00 93.19 88 ALA A O 1
ATOM 686 N N . GLU A 1 89 ? 53.801 -8.294 -75.651 1.00 95.12 89 GLU A N 1
ATOM 687 C CA . GLU A 1 89 ? 54.077 -8.337 -74.207 1.00 95.12 89 GLU A CA 1
ATOM 688 C C . GLU A 1 89 ? 53.510 -7.097 -73.490 1.00 95.12 89 GLU A C 1
ATOM 690 O O . GLU A 1 89 ? 52.930 -7.209 -72.409 1.00 95.12 89 GLU A O 1
ATOM 695 N N . LEU A 1 90 ? 53.609 -5.908 -74.094 1.00 95.31 90 LEU A N 1
ATOM 696 C CA . LEU A 1 90 ? 52.973 -4.696 -73.570 1.00 95.31 90 LEU A CA 1
ATOM 697 C C . LEU A 1 90 ? 51.439 -4.761 -73.643 1.00 95.31 90 LEU A C 1
ATOM 699 O O . LEU A 1 90 ? 50.780 -4.250 -72.741 1.00 95.31 90 LEU A O 1
ATOM 703 N N . GLU A 1 91 ? 50.850 -5.371 -74.671 1.00 95.19 91 GLU A N 1
ATOM 704 C CA . GLU A 1 91 ? 49.398 -5.574 -74.767 1.00 95.19 91 GLU A CA 1
ATOM 705 C C . GLU A 1 91 ? 48.903 -6.535 -73.673 1.00 95.19 91 GLU A C 1
ATOM 707 O O . GLU A 1 91 ? 47.971 -6.192 -72.946 1.00 95.19 91 GLU A O 1
ATOM 712 N N . GLU A 1 92 ? 49.582 -7.668 -73.464 1.00 95.50 92 GLU A N 1
ATOM 713 C CA . GLU A 1 92 ? 49.282 -8.629 -72.393 1.00 95.50 92 GLU A CA 1
ATOM 714 C C . GLU A 1 92 ? 49.423 -7.998 -70.996 1.00 95.50 92 GLU A C 1
ATOM 716 O O . GLU A 1 92 ? 48.514 -8.109 -70.168 1.00 95.50 92 GLU A O 1
ATOM 721 N N . ASN A 1 93 ? 50.507 -7.256 -70.741 1.00 96.19 93 ASN A N 1
ATOM 722 C CA . ASN A 1 93 ? 50.696 -6.545 -69.474 1.00 96.19 93 ASN A CA 1
ATOM 723 C C . ASN A 1 93 ? 49.627 -5.460 -69.248 1.00 96.19 93 ASN A C 1
ATOM 725 O O . ASN A 1 93 ? 49.105 -5.340 -68.140 1.00 96.19 93 ASN A O 1
ATOM 729 N N . ASN A 1 94 ? 49.249 -4.693 -70.277 1.00 95.94 94 ASN A N 1
ATOM 730 C CA . ASN A 1 94 ? 48.186 -3.690 -70.154 1.00 95.94 94 ASN A CA 1
ATOM 731 C C . ASN A 1 94 ? 46.808 -4.332 -69.917 1.00 95.94 94 ASN A C 1
ATOM 733 O O . ASN A 1 94 ? 46.045 -3.833 -69.092 1.00 95.94 94 ASN A O 1
ATOM 737 N N . LEU A 1 95 ? 46.496 -5.452 -70.578 1.00 97.19 95 LEU A N 1
ATOM 738 C CA . LEU A 1 95 ? 45.273 -6.226 -70.333 1.00 97.19 95 LEU A CA 1
ATOM 739 C C . LEU A 1 95 ? 45.230 -6.772 -68.897 1.00 97.19 95 LEU A C 1
ATOM 741 O O . LEU A 1 95 ? 44.208 -6.639 -68.224 1.00 97.19 95 LEU A O 1
ATOM 745 N N . SER A 1 96 ? 46.352 -7.304 -68.404 1.00 96.44 96 SER A N 1
ATOM 746 C CA . SER A 1 96 ? 46.512 -7.776 -67.023 1.00 96.44 96 SER A CA 1
ATOM 747 C C . SER A 1 96 ? 46.305 -6.652 -65.996 1.00 96.44 96 SER A C 1
ATOM 749 O O . SER A 1 96 ? 45.549 -6.815 -65.036 1.00 96.44 96 SER A O 1
ATOM 751 N N . LEU A 1 97 ? 46.884 -5.467 -66.233 1.00 97.62 97 LEU A N 1
ATOM 752 C CA . LEU A 1 97 ? 46.668 -4.282 -65.393 1.00 97.62 97 LEU A CA 1
ATOM 753 C C . LEU A 1 97 ? 45.203 -3.821 -65.405 1.00 97.62 97 LEU A C 1
ATOM 755 O O . LEU A 1 97 ? 44.653 -3.536 -64.344 1.00 97.62 97 LEU A O 1
ATOM 759 N N . ILE A 1 98 ? 44.545 -3.794 -66.570 1.00 97.25 98 ILE A N 1
ATOM 760 C CA . ILE A 1 98 ? 43.117 -3.450 -66.682 1.00 97.25 98 ILE A CA 1
ATOM 761 C C . ILE A 1 98 ? 42.255 -4.444 -65.891 1.00 97.25 98 ILE A C 1
ATOM 763 O O . ILE A 1 98 ? 41.369 -4.019 -65.149 1.00 97.25 98 ILE A O 1
ATOM 767 N N . GLN A 1 99 ? 42.531 -5.746 -65.996 1.00 96.94 99 GLN A N 1
ATOM 768 C CA . GLN A 1 99 ? 41.807 -6.775 -65.249 1.00 96.94 99 GLN A CA 1
ATOM 769 C C . GLN A 1 99 ? 42.024 -6.641 -63.732 1.00 96.94 99 GLN A C 1
ATOM 771 O O . GLN A 1 99 ? 41.062 -6.719 -62.969 1.00 96.94 99 GLN A O 1
ATOM 776 N N . ASN A 1 100 ? 43.254 -6.372 -63.284 1.00 97.00 100 ASN A N 1
ATOM 777 C CA . ASN A 1 100 ? 43.546 -6.164 -61.865 1.00 97.00 100 ASN A CA 1
ATOM 778 C C . ASN A 1 100 ? 42.896 -4.880 -61.312 1.00 97.00 100 ASN A C 1
ATOM 780 O O . ASN A 1 100 ? 42.384 -4.879 -60.191 1.00 97.00 100 ASN A O 1
ATOM 784 N N . CYS A 1 101 ? 42.837 -3.805 -62.105 1.00 97.38 101 CYS A N 1
ATOM 785 C CA . CYS A 1 101 ? 42.073 -2.603 -61.763 1.00 97.38 101 CYS A CA 1
ATOM 786 C C . CYS A 1 101 ? 40.566 -2.886 -61.629 1.00 97.38 101 CYS A C 1
ATOM 788 O O . CYS A 1 101 ? 39.940 -2.355 -60.718 1.00 97.38 101 CYS A O 1
ATOM 790 N N . GLN A 1 102 ? 39.989 -3.743 -62.477 1.00 97.00 102 GLN A N 1
ATOM 791 C CA . GLN A 1 102 ? 38.573 -4.127 -62.391 1.00 97.00 102 GLN A CA 1
ATOM 792 C C . GLN A 1 102 ? 38.278 -5.006 -61.163 1.00 97.00 102 GLN A C 1
ATOM 794 O O . GLN A 1 102 ? 37.319 -4.739 -60.445 1.00 97.00 102 GLN A O 1
ATOM 799 N N . GLU A 1 103 ? 39.127 -5.992 -60.858 1.00 97.12 103 GLU A N 1
ATOM 800 C CA . GLU A 1 103 ? 38.998 -6.840 -59.657 1.00 97.12 103 GLU A CA 1
ATOM 801 C C . GLU A 1 103 ? 39.148 -6.023 -58.355 1.00 97.12 103 GLU A C 1
ATOM 803 O O . GLU A 1 103 ? 38.417 -6.217 -57.377 1.00 97.12 103 GLU A O 1
ATOM 808 N N . THR A 1 104 ? 40.068 -5.053 -58.339 1.00 96.69 104 THR A N 1
ATOM 809 C CA . THR A 1 104 ? 40.239 -4.142 -57.195 1.00 96.69 104 THR A CA 1
ATOM 810 C C . THR A 1 104 ? 39.124 -3.094 -57.091 1.00 96.69 104 THR A C 1
ATOM 812 O O . THR A 1 104 ? 38.775 -2.706 -55.977 1.00 96.69 104 THR A O 1
ATOM 815 N N . GLU A 1 105 ? 38.498 -2.681 -58.198 1.00 97.31 105 GLU A N 1
ATOM 816 C CA . GLU A 1 105 ? 37.291 -1.843 -58.183 1.00 97.31 105 GLU A CA 1
ATOM 817 C C . GLU A 1 105 ? 36.057 -2.611 -57.674 1.00 97.31 105 GLU A C 1
ATOM 819 O O . GLU A 1 105 ? 35.354 -2.110 -56.793 1.00 97.31 105 GLU A O 1
ATOM 824 N N . GLU A 1 106 ? 35.827 -3.843 -58.143 1.00 97.19 106 GLU A N 1
ATOM 825 C CA . GLU A 1 106 ? 34.715 -4.698 -57.698 1.00 97.19 106 GLU A CA 1
ATOM 826 C C . GLU A 1 106 ? 34.805 -4.993 -56.193 1.00 97.19 106 GLU A C 1
ATOM 828 O O . GLU A 1 106 ? 33.849 -4.766 -55.447 1.00 97.19 106 GLU A O 1
ATOM 833 N N . THR A 1 107 ? 35.981 -5.403 -55.708 1.00 96.94 107 THR A N 1
ATOM 834 C CA . THR A 1 107 ? 36.195 -5.664 -54.274 1.00 96.94 107 THR A CA 1
ATOM 835 C C . THR A 1 107 ? 36.091 -4.400 -53.410 1.00 96.94 107 THR A C 1
ATOM 837 O O . THR A 1 107 ? 35.636 -4.486 -52.263 1.00 96.94 107 THR A O 1
ATOM 840 N N . LEU A 1 108 ? 36.440 -3.218 -53.935 1.00 97.75 108 LEU A N 1
ATOM 841 C CA . LEU A 1 108 ? 36.199 -1.934 -53.265 1.00 97.75 108 LEU A CA 1
ATOM 842 C C . LEU A 1 108 ? 34.708 -1.578 -53.190 1.00 97.75 108 LEU A C 1
ATOM 844 O O . LEU A 1 108 ? 34.264 -1.080 -52.152 1.00 97.75 108 LEU A O 1
ATOM 848 N N . GLU A 1 109 ? 33.925 -1.831 -54.239 1.00 97.19 109 GLU A N 1
ATOM 849 C CA . GLU A 1 109 ? 32.481 -1.568 -54.220 1.00 97.19 109 GLU A CA 1
ATOM 850 C C . GLU A 1 109 ? 31.740 -2.558 -53.309 1.00 97.19 109 GLU A C 1
ATOM 852 O O . GLU A 1 109 ? 30.919 -2.134 -52.493 1.00 97.19 109 GLU A O 1
ATOM 857 N N . GLU A 1 110 ? 32.105 -3.848 -53.312 1.00 97.62 110 GLU A N 1
ATOM 858 C CA . GLU A 1 110 ? 31.608 -4.796 -52.305 1.00 97.62 110 GLU A CA 1
ATOM 859 C C . GLU A 1 110 ? 31.900 -4.317 -50.873 1.00 97.62 110 GLU A C 1
ATOM 861 O O . GLU A 1 110 ? 31.050 -4.436 -49.986 1.00 97.62 110 GLU A O 1
ATOM 866 N N . LEU A 1 111 ? 33.103 -3.785 -50.622 1.00 97.69 111 LEU A N 1
ATOM 867 C CA . LEU A 1 111 ? 33.480 -3.246 -49.315 1.00 97.69 111 LEU A CA 1
ATOM 868 C C . LEU A 1 111 ? 32.634 -2.020 -48.940 1.00 97.69 111 LEU A C 1
ATOM 870 O O . LEU A 1 111 ? 32.192 -1.938 -47.794 1.00 97.69 111 LEU A O 1
ATOM 874 N N . ARG A 1 112 ? 32.343 -1.108 -49.880 1.00 97.88 112 ARG A N 1
ATOM 875 C CA . ARG A 1 112 ? 31.427 0.028 -49.650 1.00 97.88 112 ARG A CA 1
ATOM 876 C C . ARG A 1 112 ? 30.018 -0.446 -49.302 1.00 97.88 112 ARG A C 1
ATOM 878 O O . ARG A 1 112 ? 29.459 0.016 -48.308 1.00 97.88 112 ARG A O 1
ATOM 885 N N . VAL A 1 113 ? 29.466 -1.394 -50.062 1.00 97.81 113 VAL A N 1
ATOM 886 C CA . VAL A 1 113 ? 28.144 -1.981 -49.787 1.00 97.81 113 VAL A CA 1
ATOM 887 C C . VAL A 1 113 ? 28.125 -2.621 -48.396 1.00 97.81 113 VAL A C 1
ATOM 889 O O . VAL A 1 113 ? 27.254 -2.294 -47.589 1.00 97.81 113 VAL A O 1
ATOM 892 N N . ARG A 1 114 ? 29.130 -3.441 -48.060 1.00 97.75 114 ARG A N 1
ATOM 893 C CA . ARG A 1 114 ? 29.265 -4.082 -46.739 1.00 97.75 114 ARG A CA 1
ATOM 894 C C . ARG A 1 114 ? 29.403 -3.067 -45.592 1.00 97.75 114 ARG A C 1
ATOM 896 O O . ARG A 1 114 ? 28.812 -3.272 -44.529 1.00 97.75 114 ARG A O 1
ATOM 903 N N . ILE A 1 115 ? 30.112 -1.952 -45.785 1.00 97.94 115 ILE A N 1
ATOM 904 C CA . ILE A 1 115 ? 30.177 -0.857 -44.798 1.00 97.94 115 ILE A CA 1
ATOM 905 C C . ILE A 1 115 ? 28.783 -0.256 -44.593 1.00 97.94 115 ILE A C 1
ATOM 907 O O . ILE A 1 115 ? 28.269 -0.273 -43.478 1.00 97.94 115 ILE A O 1
ATOM 911 N N . VAL A 1 116 ? 28.116 0.166 -45.667 1.00 97.94 116 VAL A N 1
ATOM 912 C CA . VAL A 1 116 ? 26.785 0.791 -45.600 1.00 97.94 116 VAL A CA 1
ATOM 913 C C . VAL A 1 116 ? 25.727 -0.154 -45.002 1.00 97.94 116 VAL A C 1
ATOM 915 O O . VAL A 1 116 ? 24.803 0.291 -44.318 1.00 97.94 116 VAL A O 1
ATOM 918 N N . GLU A 1 117 ? 25.835 -1.466 -45.219 1.00 98.00 117 GLU A N 1
ATOM 919 C CA . GLU A 1 117 ? 24.984 -2.465 -44.561 1.00 98.00 117 GLU A CA 1
ATOM 920 C C . GLU A 1 117 ? 25.282 -2.623 -43.064 1.00 98.00 117 GLU A C 1
ATOM 922 O O . GLU A 1 117 ? 24.344 -2.715 -42.265 1.00 98.00 117 GLU A O 1
ATOM 927 N N . THR A 1 118 ? 26.557 -2.618 -42.659 1.00 97.38 118 THR A N 1
ATOM 928 C CA . THR A 1 118 ? 26.927 -2.695 -41.236 1.00 97.38 118 THR A CA 1
ATOM 929 C C . THR A 1 118 ? 26.550 -1.423 -40.477 1.00 97.38 118 THR A C 1
ATOM 931 O O . THR A 1 118 ? 26.001 -1.539 -39.383 1.00 97.38 118 THR A O 1
ATOM 934 N N . GLU A 1 119 ? 26.700 -0.233 -41.065 1.00 97.94 119 GLU A N 1
ATOM 935 C CA . GLU A 1 119 ? 26.183 1.034 -40.519 1.00 97.94 119 GLU A CA 1
ATOM 936 C C . GLU A 1 119 ? 24.663 0.968 -40.309 1.00 97.94 119 GLU A C 1
ATOM 938 O O . GLU A 1 119 ? 24.186 1.097 -39.180 1.00 97.94 119 GLU A O 1
ATOM 943 N N . LYS A 1 120 ? 23.894 0.616 -41.353 1.00 97.94 120 LYS A N 1
ATOM 944 C CA . LYS A 1 120 ? 22.431 0.423 -41.267 1.00 97.94 120 LYS A CA 1
ATOM 945 C C . LYS A 1 120 ? 22.010 -0.635 -40.240 1.00 97.94 120 LYS A C 1
ATOM 947 O O . LYS A 1 120 ? 20.861 -0.612 -39.790 1.00 97.94 120 LYS A O 1
ATOM 952 N N . LYS A 1 121 ? 22.879 -1.592 -39.897 1.00 98.12 121 LYS A N 1
ATOM 953 C CA . LYS A 1 121 ? 22.638 -2.586 -38.839 1.00 98.12 121 LYS A CA 1
ATOM 954 C C . LYS A 1 121 ? 22.929 -2.005 -37.453 1.00 98.12 121 LYS A C 1
ATOM 956 O O . LYS A 1 121 ? 22.066 -2.097 -36.581 1.00 98.12 121 LYS A O 1
ATOM 961 N N . MET A 1 122 ? 24.083 -1.359 -37.272 1.00 97.44 122 MET A N 1
ATOM 962 C CA . MET A 1 122 ? 24.461 -0.686 -36.023 1.00 97.44 122 MET A CA 1
ATOM 963 C C . MET A 1 122 ? 23.470 0.418 -35.643 1.00 97.44 122 MET A C 1
ATOM 965 O O . MET A 1 122 ? 23.135 0.546 -34.467 1.00 97.44 122 MET A O 1
ATOM 969 N N . ASP A 1 123 ? 22.935 1.162 -36.613 1.00 97.94 123 ASP A N 1
ATOM 970 C CA . ASP A 1 123 ? 21.894 2.169 -36.381 1.00 97.94 123 ASP A CA 1
ATOM 971 C C . ASP A 1 123 ? 20.600 1.551 -35.843 1.00 97.94 123 ASP A C 1
ATOM 973 O O . ASP A 1 123 ? 20.030 2.060 -34.878 1.00 97.94 123 ASP A O 1
ATOM 977 N N . LYS A 1 124 ? 20.146 0.428 -36.416 1.00 97.81 124 LYS A N 1
ATOM 978 C CA . LYS A 1 124 ? 18.950 -0.295 -35.944 1.00 97.81 124 LYS A CA 1
ATOM 979 C C . LYS A 1 124 ? 19.149 -0.853 -34.536 1.00 97.81 124 LYS A C 1
ATOM 981 O O . LYS A 1 124 ? 18.269 -0.703 -33.693 1.00 97.81 124 LYS A O 1
ATOM 986 N N . GLU A 1 125 ? 20.307 -1.452 -34.267 1.00 97.81 125 GLU A N 1
ATOM 987 C CA . GLU A 1 125 ? 20.668 -1.949 -32.933 1.00 97.81 125 GLU A CA 1
ATOM 988 C C . GLU A 1 125 ? 20.738 -0.789 -31.921 1.00 97.81 125 GLU A C 1
ATOM 990 O O . GLU A 1 125 ? 20.151 -0.866 -30.844 1.00 97.81 125 GLU A O 1
ATOM 995 N N . THR A 1 126 ? 21.334 0.343 -32.303 1.00 97.75 126 THR A N 1
ATOM 996 C CA . THR A 1 126 ? 21.408 1.563 -31.481 1.00 97.75 126 THR A CA 1
ATOM 997 C C . THR A 1 126 ? 20.030 2.177 -31.217 1.00 97.75 126 THR A C 1
ATOM 999 O O . THR A 1 126 ? 19.766 2.629 -30.103 1.00 97.75 126 THR A O 1
ATOM 1002 N N . GLN A 1 127 ? 19.130 2.196 -32.204 1.00 97.81 127 GLN A N 1
ATOM 1003 C CA . GLN A 1 127 ? 17.748 2.655 -32.029 1.00 97.81 127 GLN A CA 1
ATOM 1004 C C . GLN A 1 127 ? 16.961 1.722 -31.100 1.00 97.81 127 GLN A C 1
ATOM 1006 O O . GLN A 1 127 ? 16.300 2.205 -30.182 1.00 97.81 127 GLN A O 1
ATOM 1011 N N . SER A 1 128 ? 17.098 0.402 -31.263 1.00 97.81 128 SER A N 1
ATOM 1012 C CA . SER A 1 128 ? 16.469 -0.587 -30.378 1.00 97.81 128 SER A CA 1
ATOM 1013 C C . SER A 1 128 ? 16.965 -0.467 -28.932 1.00 97.81 128 SER A C 1
ATOM 1015 O O . SER A 1 128 ? 16.164 -0.559 -28.004 1.00 97.81 128 SER A O 1
ATOM 1017 N N . LEU A 1 129 ? 18.264 -0.227 -28.723 1.00 98.00 129 LEU A N 1
ATOM 1018 C CA . LEU A 1 129 ? 18.833 -0.005 -27.390 1.00 98.00 129 LEU A CA 1
ATOM 1019 C C . LEU A 1 129 ? 18.350 1.316 -26.774 1.00 98.00 129 LEU A C 1
ATOM 1021 O O . LEU A 1 129 ? 18.026 1.345 -25.590 1.00 98.00 129 LEU A O 1
ATOM 1025 N N . LYS A 1 130 ? 18.232 2.395 -27.562 1.00 98.00 130 LYS A N 1
ATOM 1026 C CA . LYS A 1 130 ? 17.656 3.673 -27.099 1.00 98.00 130 LYS A CA 1
ATOM 1027 C C . LYS A 1 130 ? 16.202 3.509 -26.646 1.00 98.00 130 LYS A C 1
ATOM 1029 O O . LYS A 1 130 ? 15.876 3.938 -25.545 1.00 98.00 130 LYS A O 1
ATOM 1034 N N . GLN A 1 131 ? 15.371 2.824 -27.434 1.00 97.88 131 GLN A N 1
ATOM 1035 C CA . GLN A 1 131 ? 13.980 2.514 -27.074 1.00 97.88 131 GLN A CA 1
ATOM 1036 C C . GLN A 1 131 ? 13.892 1.644 -25.810 1.00 97.88 131 GLN A C 1
ATOM 1038 O O . GLN A 1 131 ? 13.041 1.874 -24.955 1.00 97.88 131 GLN A O 1
ATOM 1043 N N . GLN A 1 132 ? 14.798 0.673 -25.647 1.00 97.94 132 GLN A N 1
ATOM 1044 C CA . GLN A 1 132 ? 14.853 -0.148 -24.436 1.00 97.94 132 GLN A CA 1
ATOM 1045 C C . GLN A 1 132 ? 15.266 0.665 -23.197 1.00 97.94 132 GLN A C 1
ATOM 1047 O O . GLN A 1 132 ? 14.716 0.445 -22.121 1.00 97.94 132 GLN A O 1
ATOM 1052 N N . ILE A 1 133 ? 16.199 1.613 -23.335 1.00 98.25 133 ILE A N 1
ATOM 1053 C CA . ILE A 1 133 ? 16.592 2.538 -22.260 1.00 98.25 133 ILE A CA 1
ATOM 1054 C C . ILE A 1 133 ? 15.426 3.464 -21.888 1.00 98.25 133 ILE A C 1
ATOM 1056 O O . ILE A 1 133 ? 15.153 3.643 -20.706 1.00 98.25 133 ILE A O 1
ATOM 1060 N N . GLU A 1 134 ? 14.714 4.013 -22.872 1.00 98.12 134 GLU A N 1
ATOM 1061 C CA . GLU A 1 134 ? 13.534 4.863 -22.663 1.00 98.12 134 GLU A CA 1
ATOM 1062 C C . GLU A 1 134 ? 12.424 4.114 -21.907 1.00 98.12 134 GLU A C 1
ATOM 1064 O O . GLU A 1 134 ? 11.985 4.572 -20.853 1.00 98.12 134 GLU A O 1
ATOM 1069 N N . PHE A 1 135 ? 12.071 2.905 -22.358 1.00 98.06 135 PHE A N 1
ATOM 1070 C CA . PHE A 1 135 ? 11.103 2.034 -21.683 1.00 98.06 135 PHE A CA 1
ATOM 1071 C C . PHE A 1 135 ? 11.523 1.660 -20.250 1.00 98.06 135 PHE A C 1
ATOM 1073 O O . PHE A 1 135 ? 10.696 1.659 -19.338 1.00 98.06 135 PHE A O 1
ATOM 1080 N N . LEU A 1 136 ? 12.806 1.353 -20.022 1.00 98.19 136 LEU A N 1
ATOM 1081 C CA . LEU A 1 136 ? 13.311 1.045 -18.681 1.00 98.19 136 LEU A CA 1
ATOM 1082 C C . LEU A 1 136 ? 13.299 2.274 -17.762 1.00 98.19 136 LEU A C 1
ATOM 1084 O O . LEU A 1 136 ? 12.961 2.134 -16.590 1.00 98.19 136 LEU A O 1
ATOM 1088 N N . ASN A 1 137 ? 13.603 3.468 -18.275 1.00 98.19 137 ASN A N 1
ATOM 1089 C CA . ASN A 1 137 ? 13.504 4.713 -17.510 1.00 98.19 137 ASN A CA 1
ATOM 1090 C C . ASN A 1 137 ? 12.044 5.044 -17.153 1.00 98.19 137 ASN A C 1
ATOM 1092 O O . ASN A 1 137 ? 11.767 5.452 -16.023 1.00 98.19 137 ASN A O 1
ATOM 1096 N N . GLU A 1 138 ? 11.094 4.821 -18.067 1.00 98.19 138 GLU A N 1
ATOM 1097 C CA . GLU A 1 138 ? 9.668 4.975 -17.756 1.00 98.19 138 GLU A CA 1
ATOM 1098 C C . GLU A 1 138 ? 9.238 3.976 -16.668 1.00 98.19 138 GLU A C 1
ATOM 1100 O O . GLU A 1 138 ? 8.654 4.370 -15.660 1.00 98.19 138 GLU A O 1
ATOM 1105 N N . ALA A 1 139 ? 9.614 2.700 -16.797 1.00 98.00 139 ALA A N 1
ATOM 1106 C CA . ALA A 1 139 ? 9.330 1.683 -15.786 1.00 98.00 139 ALA A CA 1
ATOM 1107 C C . ALA A 1 139 ? 9.942 2.016 -14.410 1.00 98.00 139 ALA A C 1
ATOM 1109 O O . ALA A 1 139 ? 9.284 1.811 -13.389 1.00 98.00 139 ALA A O 1
ATOM 1110 N N . ILE A 1 140 ? 11.164 2.566 -14.372 1.00 98.12 140 ILE A N 1
ATOM 1111 C CA . ILE A 1 140 ? 11.814 3.044 -13.141 1.00 98.12 140 ILE A CA 1
ATOM 1112 C C . ILE A 1 140 ? 11.012 4.192 -12.528 1.00 98.12 140 ILE A C 1
ATOM 1114 O O . ILE A 1 140 ? 10.614 4.084 -11.374 1.00 98.12 140 ILE A O 1
ATOM 1118 N N . THR A 1 141 ? 10.700 5.248 -13.285 1.00 97.88 141 THR A N 1
ATOM 1119 C CA . THR A 1 141 ? 9.958 6.404 -12.742 1.00 97.88 141 THR A CA 1
ATOM 1120 C C . THR A 1 141 ? 8.546 6.040 -12.270 1.00 97.88 141 THR A C 1
ATOM 1122 O O . THR A 1 141 ? 8.099 6.544 -11.239 1.00 97.88 141 THR A O 1
ATOM 1125 N N . GLN A 1 142 ? 7.859 5.111 -12.944 1.00 97.69 142 GLN A N 1
ATOM 1126 C CA . GLN A 1 142 ? 6.587 4.560 -12.464 1.00 97.69 142 GLN A CA 1
ATOM 1127 C C . GLN A 1 142 ? 6.750 3.774 -11.148 1.00 97.69 142 GLN A C 1
ATOM 1129 O O . GLN A 1 142 ? 5.878 3.845 -10.281 1.00 97.69 142 GLN A O 1
ATOM 1134 N N . GLU A 1 143 ? 7.828 3.004 -10.978 1.00 96.94 143 GLU A N 1
ATOM 1135 C CA . GLU A 1 143 ? 8.076 2.241 -9.746 1.00 96.94 143 GLU A CA 1
ATOM 1136 C C . GLU A 1 143 ? 8.564 3.135 -8.594 1.00 96.94 143 GLU A C 1
ATOM 1138 O O . GLU A 1 143 ? 8.153 2.933 -7.456 1.00 96.94 143 GLU A O 1
ATOM 1143 N N . GLU A 1 144 ? 9.343 4.182 -8.877 1.00 97.38 144 GLU A N 1
ATOM 1144 C CA . GLU A 1 144 ? 9.730 5.216 -7.909 1.00 97.38 144 GLU A CA 1
ATOM 1145 C C . GLU A 1 144 ? 8.507 5.992 -7.395 1.00 97.38 144 GLU A C 1
ATOM 1147 O O . GLU A 1 144 ? 8.384 6.210 -6.191 1.00 97.38 144 GLU A O 1
ATOM 1152 N N . GLN A 1 145 ? 7.544 6.330 -8.262 1.00 97.12 145 GLN A N 1
ATOM 1153 C CA . GLN A 1 145 ? 6.266 6.931 -7.849 1.00 97.12 145 GLN A CA 1
ATOM 1154 C C . GLN A 1 145 ? 5.432 5.983 -6.966 1.00 97.12 145 GLN A C 1
ATOM 1156 O O . GLN A 1 145 ? 4.849 6.406 -5.962 1.00 97.12 145 GLN A O 1
ATOM 1161 N N . LYS A 1 146 ? 5.391 4.681 -7.286 1.00 96.81 146 LYS A N 1
ATOM 1162 C CA . LYS A 1 146 ? 4.753 3.669 -6.420 1.00 96.81 146 LYS A CA 1
ATOM 1163 C C . LYS A 1 146 ? 5.471 3.559 -5.074 1.00 96.81 146 LYS A C 1
ATOM 1165 O O . LYS A 1 146 ? 4.808 3.517 -4.043 1.00 96.81 146 LYS A O 1
ATOM 1170 N N . ALA A 1 147 ? 6.803 3.556 -5.068 1.00 96.00 147 ALA A N 1
ATOM 1171 C CA . ALA A 1 147 ? 7.601 3.515 -3.849 1.00 96.00 147 ALA A CA 1
ATOM 1172 C C . ALA A 1 147 ? 7.345 4.747 -2.968 1.00 96.00 147 ALA A C 1
ATOM 1174 O O . ALA A 1 147 ? 7.074 4.579 -1.784 1.00 96.00 147 ALA A O 1
ATOM 1175 N N . GLN A 1 148 ? 7.320 5.954 -3.544 1.00 95.88 148 GLN A N 1
ATOM 1176 C CA . GLN A 1 148 ? 6.994 7.194 -2.829 1.00 95.88 148 GLN A CA 1
ATOM 1177 C C . GLN A 1 148 ? 5.576 7.164 -2.246 1.00 95.88 148 GLN A C 1
ATOM 1179 O O . GLN A 1 148 ? 5.411 7.382 -1.053 1.00 95.88 148 GLN A O 1
ATOM 1184 N N . THR A 1 149 ? 4.550 6.811 -3.028 1.00 93.75 149 THR A N 1
ATOM 1185 C CA . THR A 1 149 ? 3.164 6.746 -2.511 1.00 93.75 149 THR A CA 1
ATOM 1186 C C . THR A 1 149 ? 2.961 5.654 -1.452 1.00 93.75 149 THR A C 1
ATOM 1188 O O . THR A 1 149 ? 2.139 5.812 -0.544 1.00 93.75 149 THR A O 1
ATOM 1191 N N . LEU A 1 150 ? 3.717 4.551 -1.517 1.00 93.06 150 LEU A N 1
ATOM 1192 C CA . LEU A 1 150 ? 3.758 3.535 -0.462 1.00 93.06 150 LEU A CA 1
ATOM 1193 C C . LEU A 1 150 ? 4.526 4.015 0.775 1.00 93.06 150 LEU A C 1
ATOM 1195 O O . LEU A 1 150 ? 4.092 3.719 1.887 1.00 93.06 150 LEU A O 1
ATOM 1199 N N . GLU A 1 151 ? 5.614 4.767 0.605 1.00 91.44 151 GLU A N 1
ATOM 1200 C CA . GLU A 1 151 ? 6.366 5.365 1.706 1.00 91.44 151 GLU A CA 1
ATOM 1201 C C . GLU A 1 151 ? 5.539 6.439 2.418 1.00 91.44 151 GLU A C 1
ATOM 1203 O O . GLU A 1 151 ? 5.377 6.347 3.627 1.00 91.44 151 GLU A O 1
ATOM 1208 N N . GLU A 1 152 ? 4.924 7.384 1.704 1.00 88.44 152 GLU A N 1
ATOM 1209 C CA . GLU A 1 152 ? 3.998 8.375 2.271 1.00 88.44 152 GLU A CA 1
ATOM 1210 C C . GLU A 1 152 ? 2.867 7.695 3.052 1.00 88.44 152 GLU A C 1
ATOM 1212 O O . GLU A 1 152 ? 2.557 8.077 4.181 1.00 88.44 152 GLU A O 1
ATOM 1217 N N . ARG A 1 153 ? 2.278 6.628 2.496 1.00 86.19 153 ARG A N 1
ATOM 1218 C CA . ARG A 1 153 ? 1.244 5.835 3.175 1.00 86.19 153 ARG A CA 1
ATOM 1219 C C . ARG A 1 153 ? 1.779 5.123 4.424 1.00 86.19 153 ARG A C 1
ATOM 1221 O O . ARG A 1 153 ? 1.064 5.044 5.422 1.00 86.19 153 ARG A O 1
ATOM 1228 N N . ALA A 1 154 ? 3.008 4.612 4.385 1.00 83.69 154 ALA A N 1
ATOM 1229 C CA . ALA A 1 154 ? 3.663 3.975 5.525 1.00 83.69 154 ALA A CA 1
ATOM 1230 C C . ALA A 1 154 ? 4.071 4.995 6.601 1.00 83.69 154 ALA A C 1
ATOM 1232 O O . ALA A 1 154 ? 3.900 4.717 7.784 1.00 83.69 154 ALA A O 1
ATOM 1233 N N . GLN A 1 155 ? 4.522 6.192 6.217 1.00 81.31 155 GLN A N 1
ATOM 1234 C CA . GLN A 1 155 ? 4.797 7.310 7.118 1.00 81.31 155 GLN A CA 1
ATOM 1235 C C . GLN A 1 155 ? 3.499 7.810 7.770 1.00 81.31 155 GLN A C 1
ATOM 1237 O O . GLN A 1 155 ? 3.441 7.923 8.989 1.00 81.31 155 GLN A O 1
ATOM 1242 N N . LEU A 1 156 ? 2.409 7.993 7.016 1.00 75.81 156 LEU A N 1
ATOM 1243 C CA . LEU A 1 156 ? 1.091 8.324 7.581 1.00 75.81 156 LEU A CA 1
ATOM 1244 C C . LEU A 1 156 ? 0.595 7.268 8.584 1.00 75.81 156 LEU A C 1
ATOM 1246 O O . LEU A 1 156 ? -0.051 7.619 9.572 1.00 75.81 156 LEU A O 1
ATOM 1250 N N . PHE A 1 157 ? 0.917 5.990 8.363 1.00 69.19 157 PHE A N 1
ATOM 1251 C CA . PHE A 1 157 ? 0.598 4.912 9.300 1.00 69.19 157 PHE A CA 1
ATOM 1252 C C . PHE A 1 157 ? 1.532 4.892 10.524 1.00 69.19 157 PHE A C 1
ATOM 1254 O O . PHE A 1 157 ? 1.047 4.780 11.643 1.00 69.19 157 PHE A O 1
ATOM 1261 N N . THR A 1 158 ? 2.851 5.037 10.346 1.00 65.75 158 THR A N 1
ATOM 1262 C CA . THR A 1 158 ? 3.848 4.832 11.417 1.00 65.75 158 THR A CA 1
ATOM 1263 C C . THR A 1 158 ? 4.202 6.097 12.206 1.00 65.75 158 THR A C 1
ATOM 1265 O O . THR A 1 158 ? 4.507 6.009 13.390 1.00 65.75 158 THR A O 1
ATOM 1268 N N . SER A 1 159 ? 4.157 7.277 11.580 1.00 61.78 159 SER A N 1
ATOM 1269 C CA . SER A 1 159 ? 4.251 8.586 12.247 1.00 61.78 159 SER A CA 1
ATOM 1270 C C . SER A 1 159 ? 2.903 9.015 12.830 1.00 61.78 159 SER A C 1
ATOM 1272 O O . SER A 1 159 ? 2.839 9.882 13.702 1.00 61.78 159 SER A O 1
ATOM 1274 N N . GLY A 1 160 ? 1.814 8.380 12.391 1.00 58.50 160 GLY A N 1
ATOM 1275 C CA . GLY A 1 160 ? 0.543 8.433 13.086 1.00 58.50 160 GLY A CA 1
ATOM 1276 C C . GLY A 1 160 ? 0.641 7.718 14.433 1.00 58.50 160 GLY A C 1
ATOM 1277 O O . GLY A 1 160 ? 0.555 6.496 14.496 1.00 58.50 160 GLY A O 1
ATOM 1278 N N . ALA A 1 161 ? 0.660 8.476 15.535 1.00 57.16 161 ALA A N 1
ATOM 1279 C CA . ALA A 1 161 ? 0.470 7.941 16.896 1.00 57.16 161 ALA A CA 1
ATOM 1280 C C . ALA A 1 161 ? -0.844 7.133 17.058 1.00 57.16 161 ALA A C 1
ATOM 1282 O O . ALA A 1 161 ? -1.043 6.423 18.044 1.00 57.16 161 ALA A O 1
ATOM 1283 N N . GLY A 1 162 ? -1.735 7.215 16.063 1.00 62.66 162 GLY A N 1
ATOM 1284 C CA . GLY A 1 162 ? -2.869 6.325 15.874 1.00 62.66 162 GLY A CA 1
ATOM 1285 C C . GLY A 1 162 ? -2.511 4.840 15.744 1.00 62.66 162 GLY A C 1
ATOM 1286 O O . GLY A 1 162 ? -3.315 4.046 16.207 1.00 62.66 162 GLY A O 1
ATOM 1287 N N . ALA A 1 163 ? -1.352 4.436 15.205 1.00 69.69 163 ALA A N 1
ATOM 1288 C CA . ALA A 1 163 ? -1.007 3.012 15.074 1.00 69.69 163 ALA A CA 1
ATOM 1289 C C . ALA A 1 163 ? -0.781 2.342 16.440 1.00 69.69 163 ALA A C 1
ATOM 1291 O O . ALA A 1 163 ? -1.512 1.416 16.788 1.00 69.69 163 ALA A O 1
ATOM 1292 N N . GLU A 1 164 ? 0.127 2.870 17.271 1.00 74.31 164 GLU A N 1
ATOM 1293 C CA . GLU A 1 164 ? 0.294 2.387 18.654 1.00 74.31 164 GLU A CA 1
ATOM 1294 C C . GLU A 1 164 ? -1.003 2.518 19.470 1.00 74.31 164 GLU A C 1
ATOM 1296 O O . GLU A 1 164 ? -1.315 1.666 20.299 1.00 74.31 164 GLU A O 1
ATOM 1301 N N . SER A 1 165 ? -1.782 3.583 19.250 1.00 78.62 165 SER A N 1
ATOM 1302 C CA . SER A 1 165 ? -3.063 3.781 19.939 1.00 78.62 165 SER A CA 1
ATOM 1303 C C . SER A 1 165 ? -4.114 2.738 19.524 1.00 78.62 165 SER A C 1
ATOM 1305 O O . SER A 1 165 ? -4.843 2.228 20.373 1.00 78.62 165 SER A O 1
ATOM 1307 N N . GLN A 1 166 ? -4.162 2.361 18.241 1.00 81.88 166 GLN A N 1
ATOM 1308 C CA . GLN A 1 166 ? -5.031 1.305 17.713 1.00 81.88 166 GLN A CA 1
ATOM 1309 C C . GLN A 1 166 ? -4.592 -0.086 18.177 1.00 81.88 166 GLN A C 1
ATOM 1311 O O . GLN A 1 166 ? -5.454 -0.896 18.505 1.00 81.88 166 GLN A O 1
ATOM 1316 N N . GLU A 1 167 ? -3.289 -0.355 18.269 1.00 85.31 167 GLU A N 1
ATOM 1317 C CA . GLU A 1 167 ? -2.760 -1.611 18.815 1.00 85.31 167 GLU A CA 1
ATOM 1318 C C . GLU A 1 167 ? -3.103 -1.752 20.307 1.00 85.31 167 GLU A C 1
ATOM 1320 O O . GLU A 1 167 ? -3.723 -2.736 20.712 1.00 85.31 167 GLU A O 1
ATOM 1325 N N . ARG A 1 168 ? -2.859 -0.708 21.114 1.00 89.56 168 ARG A N 1
ATOM 1326 C CA . ARG A 1 168 ? -3.267 -0.660 22.533 1.00 89.56 168 ARG A CA 1
ATOM 1327 C C . ARG A 1 168 ? -4.788 -0.773 22.715 1.00 89.56 168 ARG A C 1
ATOM 1329 O O . ARG A 1 168 ? -5.249 -1.369 23.690 1.00 89.56 168 ARG A O 1
ATOM 1336 N N . LEU A 1 169 ? -5.583 -0.218 21.795 1.00 89.44 169 LEU A N 1
ATOM 1337 C CA . LEU A 1 169 ? -7.043 -0.360 21.786 1.00 89.44 169 LEU A CA 1
ATOM 1338 C C . LEU A 1 169 ? -7.474 -1.795 21.438 1.00 89.44 169 LEU A C 1
ATOM 1340 O O . LEU A 1 169 ? -8.384 -2.323 22.079 1.00 89.44 169 LEU A O 1
ATOM 1344 N N . LEU A 1 170 ? -6.807 -2.437 20.475 1.00 92.12 170 LEU A N 1
ATOM 1345 C CA . LEU A 1 170 ? -7.009 -3.843 20.122 1.00 92.12 170 LEU A CA 1
ATOM 1346 C C . LEU A 1 170 ? -6.685 -4.769 21.296 1.00 92.12 170 LEU A C 1
ATOM 1348 O O . LEU A 1 170 ? -7.495 -5.639 21.607 1.00 92.12 170 LEU A O 1
ATOM 1352 N N . ASP A 1 171 ? -5.566 -4.554 21.988 1.00 92.00 171 ASP A N 1
ATOM 1353 C CA . ASP A 1 171 ? -5.189 -5.317 23.183 1.00 92.00 171 ASP A CA 1
ATOM 1354 C C . ASP A 1 171 ? -6.180 -5.117 24.333 1.00 92.00 171 ASP A C 1
ATOM 1356 O O . ASP A 1 171 ? -6.614 -6.090 24.955 1.00 92.00 171 ASP A O 1
ATOM 1360 N N . SER A 1 172 ? -6.604 -3.874 24.582 1.00 94.75 172 SER A N 1
ATOM 1361 C CA . SER A 1 172 ? -7.636 -3.549 25.575 1.00 94.75 172 SER A CA 1
ATOM 1362 C C . SER A 1 172 ? -8.960 -4.267 25.275 1.00 94.75 172 SER A C 1
ATOM 1364 O O . SER A 1 172 ? -9.556 -4.894 26.158 1.00 94.75 172 SER A O 1
ATOM 1366 N N . LEU A 1 173 ? -9.391 -4.267 24.009 1.00 94.38 173 LEU A N 1
ATOM 1367 C CA . LEU A 1 173 ? -10.588 -4.977 23.560 1.00 94.38 173 LEU A CA 1
ATOM 1368 C C . LEU A 1 173 ? -10.423 -6.504 23.661 1.00 94.38 173 LEU A C 1
ATOM 1370 O O . LEU A 1 173 ? -11.330 -7.187 24.131 1.00 94.38 173 LEU A O 1
ATOM 1374 N N . ASN A 1 174 ? -9.261 -7.047 23.289 1.00 92.69 174 ASN A N 1
ATOM 1375 C CA . ASN A 1 174 ? -8.940 -8.474 23.381 1.00 92.69 174 ASN A CA 1
ATOM 1376 C C . ASN A 1 174 ? -8.963 -8.951 24.844 1.00 92.69 174 ASN A C 1
ATOM 1378 O O . ASN A 1 174 ? -9.603 -9.953 25.166 1.00 92.69 174 ASN A O 1
ATOM 1382 N N . LEU A 1 175 ? -8.353 -8.182 25.751 1.00 92.69 175 LEU A N 1
ATOM 1383 C CA . LEU A 1 175 ? -8.410 -8.405 27.195 1.00 92.69 175 LEU A CA 1
ATOM 1384 C C . LEU A 1 175 ? -9.853 -8.355 27.717 1.00 92.69 175 LEU A C 1
ATOM 1386 O O . LEU A 1 175 ? -10.237 -9.202 28.528 1.00 92.69 175 LEU A O 1
ATOM 1390 N N . LYS A 1 176 ? -10.676 -7.419 27.225 1.00 95.44 176 LYS A N 1
ATOM 1391 C CA . LYS A 1 176 ? -12.084 -7.312 27.624 1.00 95.44 176 LYS A CA 1
ATOM 1392 C C . LYS A 1 176 ? -12.926 -8.496 27.145 1.00 95.44 176 LYS A C 1
ATOM 1394 O O . LYS A 1 176 ? -13.718 -9.019 27.925 1.00 95.44 176 LYS A O 1
ATOM 1399 N N . VAL A 1 177 ? -12.716 -8.970 25.914 1.00 94.25 177 VAL A N 1
ATOM 1400 C CA . VAL A 1 177 ? -13.363 -10.188 25.393 1.00 94.25 177 VAL A CA 1
ATOM 1401 C C . VAL A 1 177 ? -12.973 -11.408 26.231 1.00 94.25 177 VAL A C 1
ATOM 1403 O O . VAL A 1 177 ? -13.856 -12.165 26.629 1.00 94.25 177 VAL A O 1
ATOM 1406 N N . ARG A 1 178 ? -11.690 -11.564 26.596 1.00 91.44 178 ARG A N 1
ATOM 1407 C CA . ARG A 1 178 ? -11.234 -12.636 27.507 1.00 91.44 178 ARG A CA 1
ATOM 1408 C C . ARG A 1 178 ? -11.884 -12.554 28.891 1.00 91.44 178 ARG A C 1
ATOM 1410 O O . ARG A 1 178 ? -12.245 -13.584 29.453 1.00 91.44 178 ARG A O 1
ATOM 1417 N N . GLU A 1 179 ? -12.045 -11.351 29.447 1.00 92.25 179 GLU A N 1
ATOM 1418 C CA . GLU A 1 179 ? -12.715 -11.155 30.741 1.00 92.25 179 GLU A CA 1
ATOM 1419 C C . GLU A 1 179 ? -14.191 -11.585 30.687 1.00 92.25 179 GLU A C 1
ATOM 1421 O O . GLU A 1 179 ? -14.655 -12.297 31.579 1.00 92.25 179 GLU A O 1
ATOM 1426 N N . VAL A 1 180 ? -14.924 -11.185 29.641 1.00 94.06 180 VAL A N 1
ATOM 1427 C CA . VAL A 1 180 ? -16.331 -11.576 29.448 1.00 94.06 180 VAL A CA 1
ATOM 1428 C C . VAL A 1 180 ? -16.445 -13.083 29.211 1.00 94.06 180 VAL A C 1
ATOM 1430 O O . VAL A 1 180 ? -17.243 -13.736 29.879 1.00 94.06 180 VAL A O 1
ATOM 1433 N N . TYR A 1 181 ? -15.598 -13.657 28.351 1.00 92.81 181 TYR A N 1
ATOM 1434 C CA . TYR A 1 181 ? -15.551 -15.098 28.086 1.00 92.81 181 TYR A CA 1
ATOM 1435 C C . TYR A 1 181 ? -15.373 -15.907 29.381 1.00 92.81 181 TYR A C 1
ATOM 1437 O O . TYR A 1 181 ? -16.194 -16.769 29.699 1.00 92.81 181 TYR A O 1
ATOM 1445 N N . ARG A 1 182 ? -14.371 -15.562 30.203 1.00 90.38 182 ARG A N 1
ATOM 1446 C CA . ARG A 1 182 ? -14.127 -16.228 31.493 1.00 90.38 182 ARG A CA 1
ATOM 1447 C C . ARG A 1 182 ? -15.310 -16.114 32.457 1.00 90.38 182 ARG A C 1
ATOM 1449 O O . ARG A 1 182 ? -15.590 -17.062 33.181 1.00 90.38 182 ARG A O 1
ATOM 1456 N N . ARG A 1 183 ? -16.002 -14.971 32.486 1.00 90.06 183 ARG A N 1
ATOM 1457 C CA . ARG A 1 183 ? -17.155 -14.744 33.378 1.00 90.06 183 ARG A CA 1
ATOM 1458 C C . ARG A 1 183 ? -18.425 -15.470 32.935 1.00 90.06 183 ARG A C 1
ATOM 1460 O O . ARG A 1 183 ? -19.201 -15.876 33.792 1.00 90.06 183 ARG A O 1
ATOM 1467 N N . CYS A 1 184 ? -18.654 -15.601 31.629 1.00 89.44 184 CYS A N 1
ATOM 1468 C CA . CYS A 1 184 ? -19.900 -16.141 31.074 1.00 89.44 184 CYS A CA 1
ATOM 1469 C C . CYS A 1 184 ? -19.825 -17.633 30.708 1.00 89.44 184 CYS A C 1
ATOM 1471 O O . CYS A 1 184 ? -20.863 -18.293 30.655 1.00 89.44 184 CYS A O 1
ATOM 1473 N N . ILE A 1 185 ? -18.623 -18.147 30.426 1.00 86.94 185 ILE A N 1
ATOM 1474 C CA . ILE A 1 185 ? -18.377 -19.502 29.896 1.00 86.94 185 ILE A CA 1
ATOM 1475 C C . ILE A 1 185 ? -17.330 -20.250 30.739 1.00 86.94 185 ILE A C 1
ATOM 1477 O O . ILE A 1 185 ? -17.489 -21.444 30.984 1.00 86.94 185 ILE A O 1
ATOM 1481 N N . GLY A 1 186 ? -16.300 -19.547 31.222 1.00 82.06 186 GLY A N 1
ATOM 1482 C CA . GLY A 1 186 ? -15.171 -20.115 31.970 1.00 82.06 186 GLY A CA 1
ATOM 1483 C C . GLY A 1 186 ? -13.899 -20.237 31.123 1.00 82.06 186 GLY A C 1
ATOM 1484 O O . GLY A 1 186 ? -13.962 -20.278 29.895 1.00 82.06 186 GLY A O 1
ATOM 1485 N N . ASP A 1 187 ? -12.728 -20.274 31.766 1.00 74.25 187 ASP A N 1
ATOM 1486 C CA . ASP A 1 187 ? -11.465 -20.503 31.050 1.00 74.25 187 ASP A CA 1
ATOM 1487 C C . ASP A 1 187 ? -11.419 -21.954 30.534 1.00 74.25 187 ASP A C 1
ATOM 1489 O O . ASP A 1 187 ? -11.546 -22.914 31.292 1.00 74.25 187 ASP A O 1
ATOM 1493 N N . THR A 1 188 ? -11.243 -22.122 29.222 1.00 66.81 188 THR A N 1
ATOM 1494 C CA . THR A 1 188 ? -11.120 -23.438 28.581 1.00 66.81 188 THR A CA 1
ATOM 1495 C C . THR A 1 188 ? -9.663 -23.899 28.662 1.00 66.81 188 THR A C 1
ATOM 1497 O O . THR A 1 188 ? -8.818 -23.399 27.916 1.00 66.81 188 THR A O 1
ATOM 1500 N N . GLU A 1 189 ? -9.349 -24.812 29.586 1.00 54.47 189 GLU A N 1
ATOM 1501 C CA . GLU A 1 189 ? -7.964 -25.215 29.868 1.00 54.47 189 GLU A CA 1
ATOM 1502 C C . GLU A 1 189 ? -7.210 -25.684 28.607 1.00 54.47 189 GLU A C 1
ATOM 1504 O O . GLU A 1 189 ? -7.635 -26.590 27.893 1.00 54.47 189 GLU A O 1
ATOM 1509 N N . GLY A 1 190 ? -6.063 -25.050 28.336 1.00 55.91 190 GLY A N 1
ATOM 1510 C CA . GLY A 1 190 ? -5.128 -25.435 27.273 1.00 55.91 190 GLY A CA 1
ATOM 1511 C C . GLY A 1 190 ? -5.366 -24.839 25.877 1.00 55.91 190 GLY A C 1
ATOM 1512 O O . GLY A 1 190 ? -4.499 -25.001 25.020 1.00 55.91 190 GLY A O 1
ATOM 1513 N N . ALA A 1 191 ? -6.470 -24.127 25.621 1.00 62.22 191 ALA A N 1
ATOM 1514 C CA . ALA A 1 191 ? -6.783 -23.603 24.285 1.00 62.22 191 ALA A CA 1
ATOM 1515 C C . ALA A 1 191 ? -6.531 -22.087 24.145 1.00 62.22 191 ALA A C 1
ATO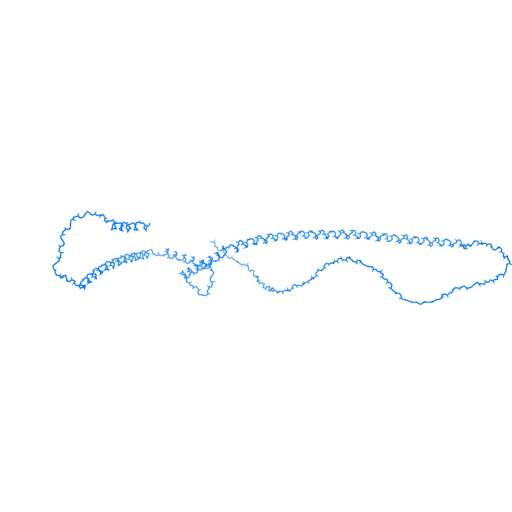M 1517 O O . ALA A 1 191 ? -7.260 -21.269 24.707 1.00 62.22 191 ALA A O 1
ATOM 1518 N N . THR A 1 192 ? -5.566 -21.682 23.310 1.00 73.12 192 THR A N 1
ATOM 1519 C CA . THR A 1 192 ? -5.410 -20.279 22.872 1.00 73.12 192 THR A CA 1
ATOM 1520 C C . THR A 1 192 ? -6.472 -19.923 21.827 1.00 73.12 192 THR A C 1
ATOM 1522 O O . THR A 1 192 ? -6.200 -19.860 20.628 1.00 73.12 192 THR A O 1
ATOM 1525 N N . LEU A 1 193 ? -7.707 -19.746 22.294 1.00 81.12 193 LEU A N 1
ATOM 1526 C CA . LEU A 1 193 ? -8.865 -19.373 21.482 1.00 81.12 193 LEU A CA 1
ATOM 1527 C C . LEU A 1 193 ? -8.671 -18.007 20.805 1.00 81.12 193 LEU A C 1
ATOM 1529 O O . LEU A 1 193 ? -8.234 -17.039 21.427 1.00 81.12 193 LEU A O 1
ATOM 1533 N N . SER A 1 194 ? -9.047 -17.924 19.527 1.00 90.62 194 SER A N 1
ATOM 1534 C CA . SER A 1 194 ? -9.094 -16.658 18.789 1.00 90.62 194 SER A CA 1
ATOM 1535 C C . SER A 1 194 ? -10.193 -15.748 19.341 1.00 90.62 194 SER A C 1
ATOM 1537 O O . SER A 1 194 ? -11.250 -16.227 19.756 1.00 90.62 194 SER A O 1
ATOM 1539 N N . THR A 1 195 ? -9.986 -14.429 19.289 1.00 91.56 195 THR A N 1
ATOM 1540 C CA . THR A 1 195 ? -10.973 -13.424 19.717 1.00 91.56 195 THR A CA 1
ATOM 1541 C C . THR A 1 195 ? -12.316 -13.598 19.012 1.00 91.56 195 THR A C 1
ATOM 1543 O O . THR A 1 195 ? -13.354 -13.477 19.656 1.00 91.56 195 THR A O 1
ATOM 1546 N N . LEU A 1 196 ? -12.306 -13.970 17.726 1.00 93.06 196 LEU A N 1
ATOM 1547 C CA . LEU A 1 196 ? -13.525 -14.271 16.973 1.00 93.06 196 LEU A CA 1
ATOM 1548 C C . LEU A 1 196 ? -14.271 -15.476 17.569 1.00 93.06 196 LEU A C 1
ATOM 1550 O O . LEU A 1 196 ? -15.470 -15.401 17.797 1.00 93.06 196 LEU A O 1
ATOM 1554 N N . THR A 1 197 ? -13.559 -16.557 17.898 1.00 91.31 197 THR A N 1
ATOM 1555 C CA . THR A 1 197 ? -14.147 -17.762 18.508 1.00 91.31 197 THR A CA 1
ATOM 1556 C C . THR A 1 197 ? -14.673 -17.495 19.920 1.00 91.31 197 THR A C 1
ATOM 1558 O O . THR A 1 197 ? -15.714 -18.027 20.295 1.00 91.31 197 THR A O 1
ATOM 1561 N N . MET A 1 198 ? -13.991 -16.645 20.699 1.00 91.69 198 MET A N 1
ATOM 1562 C CA . MET A 1 198 ? -14.499 -16.197 22.000 1.00 91.69 198 MET A CA 1
ATOM 1563 C C . MET A 1 198 ? -15.803 -15.404 21.851 1.00 91.69 198 MET A C 1
ATOM 1565 O O . MET A 1 198 ? -16.738 -15.664 22.602 1.00 91.69 198 MET A O 1
ATOM 1569 N N . LEU A 1 199 ? -15.895 -14.496 20.870 1.00 94.56 199 LEU A N 1
ATOM 1570 C CA . LEU A 1 199 ? -17.120 -13.742 20.578 1.00 94.56 199 LEU A CA 1
ATOM 1571 C C . LEU A 1 199 ? -18.269 -14.661 20.140 1.00 94.56 199 LEU A C 1
ATOM 1573 O O . LEU A 1 199 ? -19.315 -14.630 20.779 1.00 94.56 199 LEU A O 1
ATOM 1577 N N . THR A 1 200 ? -18.051 -15.558 19.172 1.00 94.25 200 THR A N 1
ATOM 1578 C CA . THR A 1 200 ? -19.075 -16.524 18.725 1.00 94.25 200 THR A CA 1
ATOM 1579 C C . THR A 1 200 ? -19.600 -17.387 19.876 1.00 94.25 200 THR A C 1
ATOM 1581 O O . THR A 1 200 ? -20.797 -17.634 19.985 1.00 94.25 200 THR A O 1
ATOM 1584 N N . ASN A 1 201 ? -18.727 -17.818 20.790 1.00 92.44 201 ASN A N 1
ATOM 1585 C CA . ASN A 1 201 ? -19.149 -18.580 21.966 1.00 92.44 201 ASN A CA 1
ATOM 1586 C C . ASN A 1 201 ? -19.937 -17.728 22.982 1.00 92.44 201 ASN A C 1
ATOM 1588 O O . ASN A 1 201 ? -20.828 -18.261 23.642 1.00 92.44 201 ASN A O 1
ATOM 1592 N N . ILE A 1 202 ? -19.643 -16.427 23.110 1.00 93.69 202 ILE A N 1
ATOM 1593 C CA . ILE A 1 202 ? -20.424 -15.488 23.936 1.00 93.69 202 ILE A CA 1
ATOM 1594 C C . ILE A 1 202 ? -21.807 -15.254 23.312 1.00 93.69 202 ILE A C 1
ATOM 1596 O O . ILE A 1 202 ? -22.801 -15.302 24.031 1.00 93.69 202 ILE A O 1
ATOM 1600 N N . GLU A 1 203 ? -21.886 -15.069 21.994 1.00 94.88 203 GLU A N 1
ATOM 1601 C CA . GLU A 1 203 ? -23.138 -14.909 21.238 1.00 94.88 203 GLU A CA 1
ATOM 1602 C C . GLU A 1 203 ? -24.036 -16.146 21.394 1.00 94.88 203 GLU A C 1
ATOM 1604 O O . GLU A 1 203 ? -25.149 -16.030 21.908 1.00 94.88 203 GLU A O 1
ATOM 1609 N N . ASN A 1 204 ? -23.502 -17.342 21.116 1.00 94.31 204 ASN A N 1
ATOM 1610 C CA . ASN A 1 204 ? -24.185 -18.621 21.355 1.00 94.31 204 ASN A CA 1
ATOM 1611 C C . ASN A 1 204 ? -24.664 -18.765 22.813 1.00 94.31 204 ASN A C 1
ATOM 1613 O O . ASN A 1 204 ? -25.707 -19.363 23.080 1.00 94.31 204 ASN A O 1
ATOM 1617 N N . LYS A 1 205 ? -23.899 -18.243 23.786 1.00 93.31 205 LYS A N 1
ATOM 1618 C CA . LYS A 1 205 ? -24.269 -18.326 25.203 1.00 93.31 205 LYS A CA 1
ATOM 1619 C C . LYS A 1 205 ? -25.372 -17.338 25.588 1.00 93.31 205 LYS A C 1
ATOM 1621 O O . LYS A 1 205 ? -26.170 -17.658 26.467 1.00 93.31 205 LYS A O 1
ATOM 1626 N N . LEU A 1 206 ? -25.427 -16.170 24.950 1.00 94.25 206 LEU A N 1
ATOM 1627 C CA . LEU A 1 206 ? -26.513 -15.201 25.108 1.00 94.25 206 LEU A CA 1
ATOM 1628 C C . LEU A 1 206 ? -27.815 -15.734 24.500 1.00 94.25 206 LEU A C 1
ATOM 1630 O O . LEU A 1 206 ? -28.846 -15.669 25.160 1.00 94.25 206 LEU A O 1
ATOM 1634 N N . GLU A 1 207 ? -27.758 -16.333 23.309 1.00 95.06 207 GLU A N 1
ATOM 1635 C CA . GLU A 1 207 ? -28.914 -16.950 22.643 1.00 95.06 207 GLU A CA 1
ATOM 1636 C C . GLU A 1 207 ? -29.546 -18.054 23.511 1.00 95.06 207 GLU A C 1
ATOM 1638 O O . GLU A 1 207 ? -30.719 -17.960 23.869 1.00 95.06 207 GLU A O 1
ATOM 1643 N N . GLN A 1 208 ? -28.739 -19.002 24.010 1.00 94.25 208 GLN A N 1
ATOM 1644 C CA . GLN A 1 208 ? -29.178 -20.022 24.981 1.00 94.25 208 GLN A CA 1
ATOM 1645 C C . GLN A 1 208 ? -29.803 -19.436 26.257 1.00 94.25 208 GLN A C 1
ATOM 1647 O O . GLN A 1 208 ? -30.663 -20.062 26.879 1.00 94.25 208 GLN A O 1
ATOM 1652 N N . LEU A 1 209 ? -29.331 -18.268 26.711 1.00 94.44 209 LEU A N 1
ATOM 1653 C CA . LEU A 1 209 ? -29.890 -17.609 27.890 1.00 94.44 209 LEU A CA 1
ATOM 1654 C C . LEU A 1 209 ? -31.251 -16.980 27.574 1.00 94.44 209 LEU A C 1
ATOM 1656 O O . LEU A 1 209 ? -32.159 -17.134 28.390 1.00 94.44 209 LEU A O 1
ATOM 1660 N N . PHE A 1 210 ? -31.429 -16.360 26.405 1.00 93.62 210 PHE A N 1
ATOM 1661 C CA . PHE A 1 210 ? -32.733 -15.856 25.961 1.00 93.62 210 PHE A CA 1
ATOM 1662 C C . PHE A 1 210 ? -33.751 -16.990 25.769 1.00 93.62 210 PHE A C 1
ATOM 1664 O O . PHE A 1 210 ? -34.820 -16.925 26.375 1.00 93.62 210 PHE A O 1
ATOM 1671 N N . GLU A 1 211 ? -33.392 -18.081 25.078 1.00 94.44 211 GLU A N 1
ATOM 1672 C CA . GLU A 1 211 ? -34.238 -19.286 24.975 1.00 94.44 211 GLU A CA 1
ATOM 1673 C C . GLU A 1 211 ? -34.656 -19.802 26.363 1.00 94.44 211 GLU A C 1
ATOM 1675 O O . GLU A 1 211 ? -35.822 -20.114 26.605 1.00 94.44 211 GLU A O 1
ATOM 1680 N N . SER A 1 212 ? -33.716 -19.850 27.318 1.00 91.56 212 SER A N 1
ATOM 1681 C CA . SER A 1 212 ? -34.001 -20.309 28.685 1.00 91.56 212 SER A CA 1
ATOM 1682 C C . SER A 1 212 ? -34.942 -19.385 29.468 1.00 91.56 212 SER A C 1
ATOM 1684 O O . SER A 1 212 ? -35.606 -19.848 30.395 1.00 91.56 212 SER A O 1
ATOM 1686 N N . ILE A 1 213 ? -35.014 -18.100 29.102 1.00 89.69 213 ILE A N 1
ATOM 1687 C CA . ILE A 1 213 ? -35.913 -17.112 29.709 1.00 89.69 213 ILE A CA 1
ATOM 1688 C C . ILE A 1 213 ? -37.310 -17.215 29.092 1.00 89.69 213 ILE A C 1
ATOM 1690 O O . ILE A 1 213 ? -38.289 -17.240 29.836 1.00 89.69 213 ILE A O 1
ATOM 1694 N N . GLU A 1 214 ? -37.416 -17.346 27.769 1.00 90.31 214 GLU A N 1
ATOM 1695 C CA . GLU A 1 214 ? -38.700 -17.533 27.078 1.00 90.31 214 GLU A CA 1
ATOM 1696 C C . GLU A 1 214 ? -39.369 -18.869 27.442 1.00 90.31 214 GLU A C 1
ATOM 1698 O O . GLU A 1 214 ? -40.589 -18.941 27.583 1.00 90.31 214 GLU A O 1
ATOM 1703 N N . MET A 1 215 ? -38.575 -19.919 27.679 1.00 89.25 215 MET A N 1
ATOM 1704 C CA . MET A 1 215 ? -39.060 -21.249 28.065 1.00 89.25 215 MET A CA 1
ATOM 1705 C C . MET A 1 215 ? -39.320 -21.420 29.578 1.00 89.25 215 MET A C 1
ATOM 1707 O O . MET A 1 215 ? -39.670 -22.521 30.018 1.00 89.25 215 MET A O 1
ATOM 1711 N N . MET A 1 216 ? -39.160 -20.379 30.409 1.00 88.12 216 MET A N 1
ATOM 1712 C CA . MET A 1 216 ? -39.445 -20.479 31.848 1.00 88.12 216 MET A CA 1
ATOM 1713 C C . MET A 1 216 ? -40.961 -20.490 32.137 1.00 88.12 216 MET A C 1
ATOM 1715 O O . MET A 1 216 ? -41.671 -19.576 31.721 1.00 88.12 216 MET A O 1
ATOM 1719 N N . PRO A 1 217 ? -41.485 -21.458 32.922 1.00 90.38 217 PRO A N 1
ATOM 1720 C CA . PRO A 1 217 ? -42.899 -21.472 33.299 1.00 90.38 217 PRO A CA 1
ATOM 1721 C C . PRO A 1 217 ? -43.301 -20.210 34.087 1.00 90.38 217 PRO A C 1
ATOM 1723 O O . PRO A 1 217 ? -42.647 -19.913 35.095 1.00 90.38 217 PRO A O 1
ATOM 1726 N N . PRO A 1 218 ? -44.389 -19.507 33.710 1.00 88.31 218 PRO A N 1
ATOM 1727 C CA . PRO A 1 218 ? -44.758 -18.219 34.305 1.00 88.31 218 PRO A CA 1
ATOM 1728 C C . PRO A 1 218 ? -44.997 -18.321 35.816 1.00 88.31 218 PRO A C 1
ATOM 1730 O O . PRO A 1 218 ? -44.522 -17.473 36.567 1.00 88.31 218 PRO A O 1
ATOM 1733 N N . ASP A 1 219 ? -45.606 -19.413 36.287 1.00 91.00 219 ASP A N 1
ATOM 1734 C CA . ASP A 1 219 ? -45.828 -19.692 37.712 1.00 91.00 219 ASP A CA 1
ATOM 1735 C C . ASP A 1 219 ? -44.532 -19.653 38.538 1.00 91.00 219 ASP A C 1
ATOM 1737 O O . ASP A 1 219 ? -44.550 -19.270 39.708 1.00 91.00 219 ASP A O 1
ATOM 1741 N N . LYS A 1 220 ? -43.396 -20.070 37.955 1.00 88.44 220 LYS A N 1
ATOM 1742 C CA . LYS A 1 220 ? -42.085 -20.054 38.625 1.00 88.44 220 LYS A CA 1
ATOM 1743 C C . LYS A 1 220 ? -41.476 -18.656 38.633 1.00 88.44 220 LYS A C 1
ATOM 1745 O O . LYS A 1 220 ? -40.853 -18.290 39.628 1.00 88.44 220 LYS A O 1
ATOM 1750 N N . VAL A 1 221 ? -41.674 -17.885 37.563 1.00 89.31 221 VAL A N 1
ATOM 1751 C CA . VAL A 1 221 ? -41.247 -16.480 37.482 1.00 89.31 221 VAL A CA 1
ATOM 1752 C C . VAL A 1 221 ? -42.012 -15.655 38.516 1.00 89.31 221 VAL A C 1
ATOM 1754 O O . VAL A 1 221 ? -41.391 -15.026 39.367 1.00 89.31 221 VAL A O 1
ATOM 1757 N N . GLU A 1 222 ? -43.341 -15.766 38.554 1.00 90.31 222 GLU A N 1
ATOM 1758 C CA . GLU A 1 222 ? -44.193 -15.046 39.508 1.00 90.31 222 GLU A CA 1
ATOM 1759 C C . GLU A 1 222 ? -43.871 -15.421 40.973 1.00 90.31 222 GLU A C 1
ATOM 1761 O O . GLU A 1 222 ? -43.859 -14.569 41.865 1.00 90.31 222 GLU A O 1
ATOM 1766 N N . GLN A 1 223 ? -43.531 -16.689 41.246 1.00 90.56 223 GLN A N 1
ATOM 1767 C CA . GLN A 1 223 ? -43.028 -17.120 42.557 1.00 90.56 223 GLN A CA 1
ATOM 1768 C C . GLN A 1 223 ? -41.654 -16.519 42.893 1.00 90.56 223 GLN A C 1
ATOM 1770 O O . GLN A 1 223 ? -41.444 -16.083 44.028 1.00 90.56 223 GLN A O 1
ATOM 1775 N N . ALA A 1 224 ? -40.723 -16.467 41.937 1.00 88.75 224 ALA A N 1
ATOM 1776 C CA . ALA A 1 224 ? -39.404 -15.866 42.129 1.00 88.75 224 ALA A CA 1
ATOM 1777 C C . ALA A 1 224 ? -39.498 -14.349 42.374 1.00 88.75 224 ALA A C 1
ATOM 1779 O O . ALA A 1 224 ? -38.850 -13.840 43.292 1.00 88.75 224 ALA A O 1
ATOM 1780 N N . GLU A 1 225 ? -40.359 -13.645 41.635 1.00 90.38 225 GLU A N 1
ATOM 1781 C CA . GLU A 1 225 ? -40.686 -12.232 41.851 1.00 90.38 225 GLU A CA 1
ATOM 1782 C C . GLU A 1 225 ? -41.291 -12.005 43.239 1.00 90.38 225 GLU A C 1
ATOM 1784 O O . GLU A 1 225 ? -40.772 -11.199 44.013 1.00 90.38 225 GLU A O 1
ATOM 1789 N N . LYS A 1 226 ? -42.328 -12.770 43.616 1.00 93.94 226 LYS A N 1
ATOM 1790 C CA . LYS A 1 226 ? -42.942 -12.700 44.955 1.00 93.94 226 LYS A CA 1
ATOM 1791 C C . LYS A 1 226 ? -41.927 -12.958 46.070 1.00 93.94 226 LYS A C 1
ATOM 1793 O O . LYS A 1 226 ? -41.993 -12.298 47.108 1.00 93.94 226 LYS A O 1
ATOM 1798 N N . MET A 1 227 ? -40.971 -13.870 45.876 1.00 92.50 227 MET A N 1
ATOM 1799 C CA . MET A 1 227 ? -39.878 -14.094 46.829 1.00 92.50 227 MET A CA 1
ATOM 1800 C C . MET A 1 227 ? -38.892 -12.923 46.879 1.00 92.50 227 MET A C 1
ATOM 1802 O O . MET A 1 227 ? -38.569 -12.472 47.977 1.00 92.50 227 MET A O 1
ATOM 1806 N N . LYS A 1 228 ? -38.443 -12.395 45.734 1.00 94.44 228 LYS A N 1
ATOM 1807 C CA . LYS A 1 228 ? -37.498 -11.267 45.683 1.00 94.44 228 LYS A CA 1
ATOM 1808 C C . LYS A 1 228 ? -38.093 -9.979 46.232 1.00 94.44 228 LYS A C 1
ATOM 1810 O O . LYS A 1 228 ? -37.425 -9.267 46.981 1.00 94.44 228 LYS A O 1
ATOM 1815 N N . ASP A 1 229 ? -39.355 -9.702 45.935 1.00 93.62 229 ASP A N 1
ATOM 1816 C CA . ASP A 1 229 ? -40.021 -8.514 46.450 1.00 93.62 229 ASP A CA 1
ATOM 1817 C C . ASP A 1 229 ? -40.377 -8.671 47.941 1.00 93.62 229 ASP A C 1
ATOM 1819 O O . ASP A 1 229 ? -40.280 -7.709 48.702 1.00 93.62 229 ASP A O 1
ATOM 1823 N N . LYS A 1 230 ? -40.658 -9.894 48.422 1.00 95.00 230 LYS A N 1
ATOM 1824 C CA . LYS A 1 230 ? -40.727 -10.191 49.866 1.00 95.00 230 LYS A CA 1
ATOM 1825 C C . LYS A 1 230 ? -39.374 -9.988 50.557 1.00 95.00 230 LYS A C 1
ATOM 1827 O O . LYS A 1 230 ? -39.351 -9.351 51.606 1.00 95.00 230 LYS A O 1
ATOM 1832 N N . GLU A 1 231 ? -38.272 -10.471 49.981 1.00 94.50 231 GLU A N 1
ATOM 1833 C CA . GLU A 1 231 ? -36.909 -10.271 50.500 1.00 94.50 231 GLU A CA 1
ATOM 1834 C C . GLU A 1 231 ? -36.581 -8.773 50.601 1.00 94.50 231 GLU A C 1
ATOM 1836 O O . GLU A 1 231 ? -36.193 -8.289 51.662 1.00 94.50 231 GLU A O 1
ATOM 1841 N N . ARG A 1 232 ? -36.827 -8.009 49.529 1.00 94.56 232 ARG A N 1
ATOM 1842 C CA . ARG A 1 232 ? -36.628 -6.553 49.496 1.00 94.56 232 ARG A CA 1
ATOM 1843 C C . ARG A 1 232 ? -37.477 -5.829 50.546 1.00 94.56 232 ARG A C 1
ATOM 1845 O O . ARG A 1 232 ? -36.964 -4.981 51.273 1.00 94.56 232 ARG A O 1
ATOM 1852 N N . ARG A 1 233 ? -38.763 -6.181 50.668 1.00 94.25 233 ARG A N 1
ATOM 1853 C CA . ARG A 1 233 ? -39.672 -5.645 51.700 1.00 94.25 233 ARG A CA 1
ATOM 1854 C C . ARG A 1 233 ? -39.269 -6.059 53.119 1.00 94.25 233 ARG A C 1
ATOM 1856 O O . ARG A 1 233 ? -39.656 -5.366 54.056 1.00 94.25 233 ARG A O 1
ATOM 1863 N N . GLN A 1 234 ? -38.558 -7.173 53.293 1.00 94.00 234 GLN A N 1
ATOM 1864 C CA . GLN A 1 234 ? -38.064 -7.641 54.587 1.00 94.00 234 GLN A CA 1
ATOM 1865 C C . GLN A 1 234 ? -36.802 -6.878 55.006 1.00 94.00 234 GLN A C 1
ATOM 1867 O O . GLN A 1 234 ? -36.826 -6.277 56.078 1.00 94.00 234 GLN A O 1
ATOM 1872 N N . ARG A 1 235 ? -35.787 -6.770 54.134 1.00 94.44 235 ARG A N 1
ATOM 1873 C CA . ARG A 1 235 ? -34.569 -5.975 54.397 1.00 94.44 235 ARG A CA 1
ATOM 1874 C C . ARG A 1 235 ? -34.904 -4.536 54.811 1.00 94.44 235 ARG A C 1
ATOM 1876 O O . ARG A 1 235 ? -34.502 -4.098 55.880 1.00 94.44 235 ARG A O 1
ATOM 1883 N N . LEU A 1 236 ? -35.783 -3.861 54.060 1.00 94.25 236 LEU A N 1
ATOM 1884 C CA . LEU A 1 236 ? -36.253 -2.496 54.365 1.00 94.25 236 LEU A CA 1
ATOM 1885 C C . LEU A 1 236 ? -36.998 -2.358 55.713 1.00 94.25 236 LEU A C 1
ATOM 1887 O O . LEU A 1 236 ? -37.146 -1.249 56.230 1.00 94.25 236 LEU A O 1
ATOM 1891 N N . ARG A 1 237 ? -37.517 -3.455 56.284 1.00 95.31 237 ARG A N 1
ATOM 1892 C CA . ARG A 1 237 ? -38.106 -3.466 57.637 1.00 95.31 237 ARG A CA 1
ATOM 1893 C C . ARG A 1 237 ? -37.047 -3.718 58.699 1.00 95.31 237 ARG A C 1
ATOM 1895 O O . ARG A 1 237 ? -37.103 -3.071 59.736 1.00 95.31 237 ARG A O 1
ATOM 1902 N N . GLU A 1 238 ? -36.121 -4.634 58.443 1.00 94.75 238 GLU A N 1
ATOM 1903 C CA . GLU A 1 238 ? -35.010 -4.970 59.338 1.00 94.75 238 GLU A CA 1
ATOM 1904 C C . GLU A 1 238 ? -34.099 -3.747 59.519 1.00 94.75 238 GLU A C 1
ATOM 1906 O O . GLU A 1 238 ? -33.979 -3.252 60.636 1.00 94.75 238 GLU A O 1
ATOM 1911 N N . GLU A 1 239 ? -33.644 -3.132 58.423 1.00 95.06 239 GLU A N 1
ATOM 1912 C CA . GLU A 1 239 ? -32.896 -1.863 58.402 1.00 95.06 239 GLU A CA 1
ATOM 1913 C C . GLU A 1 239 ? -33.593 -0.756 59.217 1.00 95.06 239 GLU A C 1
ATOM 1915 O O . GLU A 1 239 ? -32.960 -0.048 60.002 1.00 95.06 239 GLU A O 1
ATOM 1920 N N . LYS A 1 240 ? -34.922 -0.624 59.087 1.00 96.06 240 LYS A N 1
ATOM 1921 C CA . LYS A 1 240 ? -35.712 0.371 59.830 1.00 96.06 240 LYS A CA 1
ATOM 1922 C C . LYS A 1 240 ? -35.849 0.037 61.320 1.00 96.06 240 LYS A C 1
ATOM 1924 O O . LYS A 1 240 ? -35.805 0.946 62.151 1.00 96.06 240 LYS A O 1
ATOM 1929 N N . MET A 1 241 ? -36.037 -1.236 61.664 1.00 92.81 241 MET A N 1
ATOM 1930 C CA . MET A 1 241 ? -36.135 -1.696 63.052 1.00 92.81 241 MET A CA 1
ATOM 1931 C C . MET A 1 241 ? -34.795 -1.572 63.779 1.00 92.81 241 MET A C 1
ATOM 1933 O O . MET A 1 241 ? -34.776 -1.154 64.936 1.00 92.81 241 MET A O 1
ATOM 1937 N N . ASP A 1 242 ? -33.688 -1.869 63.102 1.00 95.19 242 ASP A N 1
ATOM 1938 C CA . ASP A 1 242 ? -32.345 -1.75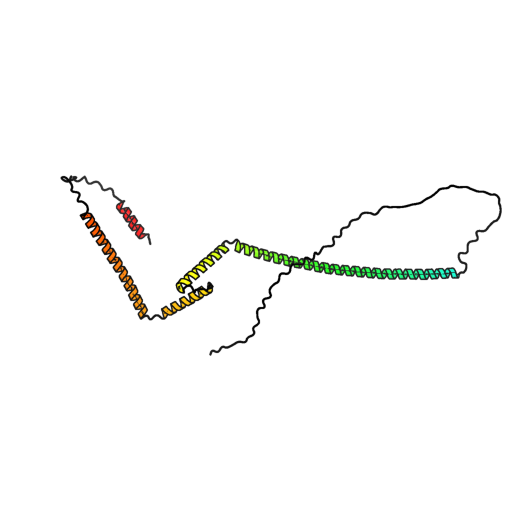9 63.664 1.00 95.19 242 ASP A CA 1
ATOM 1939 C C . ASP A 1 242 ? -31.899 -0.296 63.778 1.00 95.19 242 ASP A C 1
ATOM 1941 O O . ASP A 1 242 ? -31.350 0.085 64.810 1.00 95.19 242 ASP A O 1
ATOM 1945 N N . ALA A 1 243 ? -32.254 0.576 62.825 1.00 94.31 243 ALA A N 1
ATOM 1946 C CA . ALA A 1 243 ? -32.082 2.024 62.980 1.00 94.31 243 ALA A CA 1
ATOM 1947 C C . ALA A 1 243 ? -32.877 2.583 64.182 1.00 94.31 243 ALA A C 1
ATOM 1949 O O . ALA A 1 243 ? -32.362 3.397 64.954 1.00 94.31 243 ALA A O 1
ATOM 1950 N N . GLN A 1 244 ? -34.118 2.121 64.392 1.00 93.94 244 GLN A N 1
ATOM 1951 C CA . GLN A 1 244 ? -34.911 2.502 65.566 1.00 93.94 244 GLN A CA 1
ATOM 1952 C C . GLN A 1 244 ? -34.323 1.941 66.872 1.00 93.94 244 GLN A C 1
ATOM 1954 O O . GLN A 1 244 ? -34.344 2.633 67.894 1.00 93.94 244 GLN A O 1
ATOM 1959 N N . ARG A 1 245 ? -33.782 0.715 66.848 1.00 94.88 245 ARG A N 1
ATOM 1960 C CA . ARG A 1 245 ? -33.095 0.098 67.990 1.00 94.88 245 ARG A CA 1
ATOM 1961 C C . ARG A 1 245 ? -31.839 0.882 68.356 1.00 94.88 245 ARG A C 1
ATOM 1963 O O . ARG A 1 245 ? -31.734 1.302 69.502 1.00 94.88 245 ARG A O 1
ATOM 1970 N N . ALA A 1 246 ? -30.958 1.155 67.396 1.00 95.00 246 ALA A N 1
ATOM 1971 C CA . ALA A 1 246 ? -29.720 1.902 67.609 1.00 95.00 246 ALA A CA 1
ATOM 1972 C C . ALA A 1 246 ? -29.983 3.296 68.207 1.00 95.00 246 ALA A C 1
ATOM 1974 O O . ALA A 1 246 ? -29.342 3.679 69.183 1.00 95.00 246 ALA A O 1
ATOM 1975 N N . LEU A 1 247 ? -30.991 4.024 67.707 1.00 95.25 247 LEU A N 1
ATOM 1976 C CA . LEU A 1 247 ? -31.405 5.316 68.273 1.00 95.25 247 LEU A CA 1
ATOM 1977 C C . LEU A 1 247 ? -31.929 5.194 69.718 1.00 95.25 247 LEU A C 1
ATOM 1979 O O . LEU A 1 247 ? -31.742 6.099 70.534 1.00 95.25 247 LEU A O 1
ATOM 1983 N N . GLN A 1 248 ? -32.606 4.096 70.060 1.00 92.69 248 GLN A N 1
ATOM 1984 C CA . GLN A 1 248 ? -33.082 3.856 71.423 1.00 92.69 248 GLN A CA 1
ATOM 1985 C C . GLN A 1 248 ? -31.949 3.409 72.362 1.00 92.69 248 GLN A C 1
ATOM 1987 O O . GLN A 1 248 ? -31.915 3.837 73.517 1.00 92.69 248 GLN A O 1
ATOM 1992 N N . GLU A 1 249 ? -31.004 2.610 71.874 1.00 94.00 249 GLU A N 1
ATOM 1993 C CA . GLU A 1 249 ? -29.795 2.207 72.596 1.00 94.00 249 GLU A CA 1
ATOM 1994 C C . GLU A 1 249 ? -28.896 3.419 72.876 1.00 94.00 249 GLU A C 1
ATOM 1996 O O . GLU A 1 249 ? -28.538 3.635 74.031 1.00 94.00 249 GLU A O 1
ATOM 2001 N N . GLU A 1 250 ? -28.660 4.299 71.896 1.00 94.19 250 GLU A N 1
ATOM 2002 C CA . GLU A 1 250 ? -27.947 5.578 72.063 1.00 94.19 250 GLU A CA 1
ATOM 2003 C C . GLU A 1 250 ? -28.587 6.451 73.162 1.00 94.19 250 GLU A C 1
ATOM 2005 O O . GLU A 1 250 ? -27.900 7.010 74.024 1.00 94.19 250 GLU A O 1
ATOM 2010 N N . ARG A 1 251 ? -29.925 6.546 73.182 1.00 95.19 251 ARG A N 1
ATOM 2011 C CA . ARG A 1 251 ? -30.674 7.287 74.214 1.00 95.19 251 ARG A CA 1
ATOM 2012 C C . ARG A 1 251 ? -30.488 6.689 75.607 1.00 95.19 251 ARG A C 1
ATOM 2014 O O . ARG A 1 251 ? -30.288 7.442 76.562 1.00 95.19 251 ARG A O 1
ATOM 2021 N N . VAL A 1 252 ? -30.551 5.362 75.731 1.00 95.38 252 VAL A N 1
ATOM 2022 C CA . VAL A 1 252 ? -30.340 4.648 77.001 1.00 95.38 252 VAL A CA 1
ATOM 2023 C C . VAL A 1 252 ? -28.885 4.775 77.457 1.00 95.38 252 VAL A C 1
ATOM 2025 O O . VAL A 1 252 ? -28.638 5.081 78.622 1.00 95.38 252 VAL A O 1
ATOM 2028 N N . GLN A 1 253 ? -27.922 4.635 76.548 1.00 93.44 253 GLN A N 1
ATOM 2029 C CA . GLN A 1 253 ? -26.492 4.757 76.815 1.00 93.44 253 GLN A CA 1
ATOM 2030 C C . GLN A 1 253 ? -26.136 6.167 77.308 1.00 93.44 253 GLN A C 1
ATOM 2032 O O . GLN A 1 253 ? -25.590 6.309 78.402 1.00 93.44 253 GLN A O 1
ATOM 2037 N N . ARG A 1 254 ? -26.588 7.218 76.609 1.00 93.75 254 ARG A N 1
ATOM 2038 C CA . ARG A 1 254 ? -26.431 8.623 77.032 1.00 93.75 254 ARG A CA 1
ATOM 2039 C C . ARG A 1 254 ? -27.111 8.925 78.376 1.00 93.75 254 ARG A C 1
ATOM 2041 O O . ARG A 1 254 ? -26.651 9.791 79.125 1.00 93.75 254 ARG A O 1
ATOM 2048 N N . ALA A 1 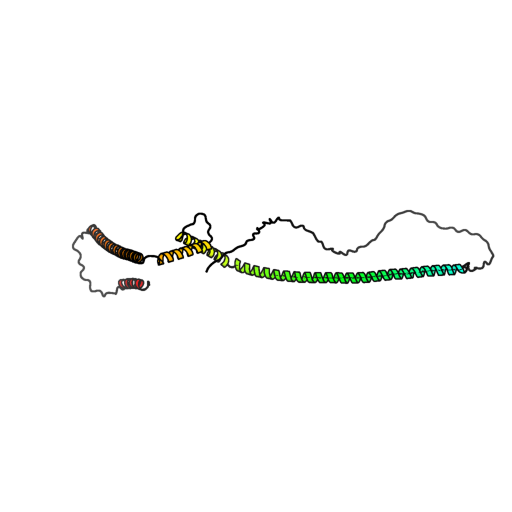255 ? -28.205 8.236 78.710 1.00 92.88 255 ALA A N 1
ATOM 2049 C CA . ALA A 1 255 ? -28.850 8.352 80.020 1.00 92.88 255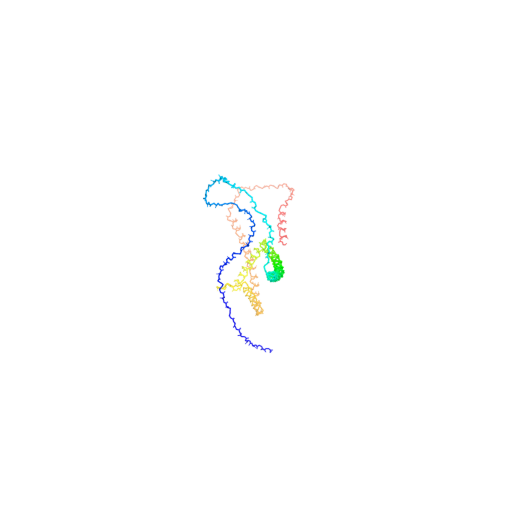 ALA A CA 1
ATOM 2050 C C . ALA A 1 255 ? -28.044 7.649 81.131 1.00 92.88 255 ALA A C 1
ATOM 2052 O O . ALA A 1 255 ? -27.866 8.224 82.207 1.00 92.88 255 ALA A O 1
ATOM 2053 N N . LEU A 1 256 ? -27.503 6.456 80.864 1.00 92.69 256 LEU A N 1
ATOM 2054 C CA . LEU A 1 256 ? -26.631 5.713 81.782 1.00 92.69 256 LEU A CA 1
ATOM 2055 C C . LEU A 1 256 ? -25.306 6.444 82.034 1.00 92.69 256 LEU A C 1
ATOM 2057 O O . LEU A 1 256 ? -24.862 6.523 83.176 1.00 92.69 256 LEU A O 1
ATOM 2061 N N . GLU A 1 257 ? -24.700 7.036 81.007 1.00 91.56 257 GLU A N 1
ATOM 2062 C CA . GLU A 1 257 ? -23.518 7.899 81.129 1.00 91.56 257 GLU A CA 1
ATOM 2063 C C . GLU A 1 257 ? -23.801 9.115 82.015 1.00 91.56 257 GLU A C 1
ATOM 2065 O O . GLU A 1 257 ? -23.045 9.395 82.945 1.00 91.56 257 GLU A O 1
ATOM 2070 N N . ARG A 1 258 ? -24.936 9.794 81.800 1.00 90.25 258 ARG A N 1
ATOM 2071 C CA . ARG A 1 258 ? -25.378 10.915 82.644 1.00 90.25 258 ARG A CA 1
ATOM 2072 C C . ARG A 1 258 ? -25.619 10.498 84.099 1.00 90.25 258 ARG A C 1
ATOM 2074 O O . ARG A 1 258 ? -25.363 11.303 84.989 1.00 90.25 258 ARG A O 1
ATOM 2081 N N . ALA A 1 259 ? -26.094 9.277 84.344 1.00 89.38 259 ALA A N 1
ATOM 2082 C CA . ALA A 1 259 ? -26.293 8.735 85.690 1.00 89.38 259 ALA A CA 1
ATOM 2083 C C . ALA A 1 259 ? -24.980 8.286 86.363 1.00 89.38 259 ALA A C 1
ATOM 2085 O O . ALA A 1 259 ? -24.853 8.387 87.581 1.00 89.38 259 ALA A O 1
ATOM 2086 N N . ARG A 1 260 ? -23.996 7.816 85.582 1.00 88.06 260 ARG A N 1
ATOM 2087 C CA . ARG A 1 260 ? -22.643 7.461 86.051 1.00 88.06 260 ARG A CA 1
ATOM 2088 C C . ARG A 1 260 ? -21.746 8.682 86.278 1.00 88.06 260 ARG A C 1
ATOM 2090 O O . ARG A 1 260 ? -20.797 8.597 87.054 1.00 88.06 260 ARG A O 1
ATOM 2097 N N . ALA A 1 261 ? -22.016 9.802 85.608 1.00 87.31 261 ALA A N 1
ATOM 2098 C CA . ALA A 1 261 ? -21.242 11.029 85.755 1.00 87.31 261 ALA A CA 1
ATOM 2099 C C . ALA A 1 261 ? -21.294 11.556 87.209 1.00 87.31 261 ALA A C 1
ATOM 2101 O O . ALA A 1 261 ? -22.378 11.670 87.786 1.00 87.31 261 ALA A O 1
ATOM 2102 N N . PRO A 1 262 ? -20.149 11.922 87.821 1.00 83.12 262 PRO A N 1
ATOM 2103 C CA . PRO A 1 262 ? -20.111 12.320 89.224 1.00 83.12 262 PRO A CA 1
ATOM 2104 C C . PRO A 1 262 ? -20.913 13.607 89.459 1.00 83.12 262 PRO A C 1
ATOM 2106 O O . PRO A 1 262 ? -20.623 14.663 88.889 1.00 83.12 262 PRO A O 1
ATOM 2109 N N . VAL A 1 263 ? -21.918 13.522 90.336 1.00 78.56 263 VAL A N 1
ATOM 2110 C CA . VAL A 1 263 ? -22.826 14.633 90.652 1.00 78.56 263 VAL A CA 1
ATOM 2111 C C . VAL A 1 263 ? -22.050 15.784 91.297 1.00 78.56 263 VAL A C 1
ATOM 2113 O O . VAL A 1 263 ? -21.715 15.748 92.483 1.00 78.56 263 VAL A O 1
ATOM 2116 N N . LYS A 1 264 ? -21.793 16.841 90.516 1.00 76.12 264 LYS A N 1
ATOM 2117 C CA . LYS A 1 264 ? -21.146 18.079 90.976 1.00 76.12 264 LYS A CA 1
ATOM 2118 C C . LYS A 1 264 ? -22.054 18.825 91.960 1.00 76.12 264 LYS A C 1
ATOM 2120 O O . LYS A 1 264 ? -22.843 19.687 91.570 1.00 76.12 264 LYS A O 1
ATOM 2125 N N . LYS A 1 265 ? -21.938 18.486 93.248 1.00 78.31 265 LYS A N 1
ATOM 2126 C CA . LYS A 1 265 ? -22.615 19.170 94.360 1.00 78.31 265 LYS A CA 1
ATOM 2127 C C . LYS A 1 265 ? -22.222 20.651 94.355 1.00 78.31 265 LYS A C 1
ATOM 2129 O O . LYS A 1 265 ? -21.056 20.979 94.558 1.00 78.31 265 LYS A O 1
ATOM 2134 N N . LYS A 1 266 ? -23.187 21.547 94.127 1.00 74.38 266 LYS A N 1
ATOM 2135 C CA . LYS A 1 266 ? -22.969 22.995 94.252 1.00 74.38 266 LYS A CA 1
ATOM 2136 C C . LYS A 1 266 ? -22.893 23.354 95.734 1.00 74.38 266 LYS A C 1
ATOM 2138 O O . LYS A 1 266 ? -23.847 23.118 96.469 1.00 74.38 266 LYS A O 1
ATOM 2143 N N . THR A 1 267 ? -21.765 23.903 96.167 1.00 75.31 267 THR A N 1
ATOM 2144 C CA . THR A 1 267 ? -21.585 24.430 97.522 1.00 75.31 267 THR A CA 1
ATOM 2145 C C . THR A 1 267 ? -22.173 25.838 97.621 1.00 75.31 267 THR A C 1
ATOM 2147 O O . THR A 1 267 ? -21.930 26.690 96.770 1.00 75.31 267 THR A O 1
ATOM 2150 N N . GLY A 1 268 ? -22.954 26.089 98.675 1.00 79.94 268 GLY A N 1
ATOM 2151 C CA . GLY A 1 268 ? -23.570 27.393 98.931 1.00 79.94 268 GLY A CA 1
ATOM 2152 C C . GLY A 1 268 ? -24.885 27.658 98.185 1.00 79.94 268 GLY A C 1
ATOM 2153 O O . GLY A 1 268 ? -25.356 26.876 97.358 1.00 79.94 268 GLY A O 1
ATOM 2154 N N . LYS A 1 269 ? -25.513 28.786 98.530 1.00 80.31 269 LYS A N 1
ATOM 2155 C CA . LYS A 1 269 ? -26.796 29.232 97.969 1.00 80.31 269 LYS A CA 1
ATOM 2156 C C . LYS A 1 269 ? -26.545 29.813 96.565 1.00 80.31 269 LYS A C 1
ATOM 2158 O O . LYS A 1 269 ? -25.689 30.688 96.446 1.00 80.31 269 LYS A O 1
ATOM 2163 N N . PRO A 1 270 ? -27.234 29.355 95.501 1.00 74.81 270 PRO A N 1
ATOM 2164 C CA . PRO A 1 270 ? -26.950 29.817 94.144 1.00 74.81 270 PRO A CA 1
ATOM 2165 C C . PRO A 1 270 ? -27.223 31.319 94.009 1.00 74.81 270 PRO A C 1
ATOM 2167 O O . PRO A 1 270 ? -28.289 31.797 94.398 1.00 74.81 270 PRO A O 1
ATOM 2170 N N . VAL A 1 271 ? -26.266 32.056 93.440 1.00 76.06 271 VAL A N 1
ATOM 2171 C CA . VAL A 1 271 ? -26.410 33.493 93.174 1.00 76.06 271 VAL A CA 1
ATOM 2172 C C . VAL A 1 271 ? -27.464 33.688 92.087 1.00 76.06 271 VAL A C 1
ATOM 2174 O O . VAL A 1 271 ? -27.229 33.413 90.911 1.00 76.06 271 VAL A O 1
ATOM 2177 N N . VAL A 1 272 ? -28.647 34.151 92.491 1.00 76.75 272 VAL A N 1
ATOM 2178 C CA . VAL A 1 272 ? -29.724 34.508 91.566 1.00 76.75 272 VAL A CA 1
ATOM 2179 C C . VAL A 1 272 ? -29.386 35.859 90.946 1.00 76.75 272 VAL A C 1
ATOM 2181 O O . VAL A 1 272 ? -29.578 36.907 91.567 1.00 76.75 272 VAL A O 1
ATOM 2184 N N . PHE A 1 273 ? -28.891 35.837 89.709 1.00 72.69 273 PHE A N 1
ATOM 2185 C CA . PHE A 1 273 ? -28.828 37.038 88.886 1.00 72.69 273 PHE A CA 1
ATOM 2186 C C . PHE A 1 273 ? -30.245 37.593 88.713 1.00 72.69 273 PHE A C 1
ATOM 2188 O O . PHE A 1 273 ? -31.140 36.909 88.215 1.00 72.69 273 PHE A O 1
ATOM 2195 N N . ARG A 1 274 ? -30.450 38.837 89.152 1.00 79.00 274 ARG A N 1
ATOM 2196 C CA . ARG A 1 274 ? -31.688 39.578 88.887 1.00 79.00 274 ARG A CA 1
ATOM 2197 C C . ARG A 1 274 ? -31.779 39.854 87.384 1.00 79.00 274 ARG A C 1
ATOM 2199 O O . ARG A 1 274 ? -30.753 39.955 86.715 1.00 79.00 274 ARG A O 1
ATOM 2206 N N . SER A 1 275 ? -32.996 39.969 86.860 1.00 75.00 275 SER A N 1
ATOM 2207 C CA . SER A 1 275 ? -33.243 40.197 85.433 1.00 75.00 275 SER A CA 1
ATOM 2208 C C . SER A 1 275 ? -32.469 41.413 84.917 1.00 75.00 275 SER A C 1
ATOM 2210 O O . SER A 1 275 ? -32.734 42.540 85.339 1.00 75.00 275 SER A O 1
ATOM 2212 N N . ALA A 1 276 ? -31.541 41.188 83.985 1.00 69.38 276 ALA A N 1
ATOM 2213 C CA . ALA A 1 276 ? -30.937 42.273 83.223 1.00 69.38 276 ALA A CA 1
ATOM 2214 C C . ALA A 1 276 ? -32.027 43.002 82.406 1.00 69.38 276 ALA A C 1
ATOM 2216 O O . ALA A 1 276 ? -32.990 42.353 81.980 1.00 69.38 276 ALA A O 1
ATOM 2217 N N . PRO A 1 277 ? -31.900 44.321 82.160 1.00 74.56 277 PRO A N 1
ATOM 2218 C CA . PRO A 1 277 ? -32.829 45.048 81.300 1.00 74.56 277 PRO A CA 1
ATOM 2219 C C . PRO A 1 277 ? -32.955 44.389 79.916 1.00 74.56 277 PRO A C 1
ATOM 2221 O O . PRO A 1 277 ? -31.966 43.836 79.423 1.00 74.56 277 PRO A O 1
ATOM 2224 N N . PRO A 1 278 ? -34.133 44.447 79.264 1.00 69.94 278 PRO A N 1
ATOM 2225 C CA . PRO A 1 278 ? -34.365 43.780 77.987 1.00 69.94 278 PRO A CA 1
ATOM 2226 C C . PRO A 1 278 ? -33.472 44.371 76.890 1.00 69.94 278 PRO A C 1
ATOM 2228 O O . PRO A 1 278 ? -33.772 45.407 76.295 1.00 69.94 278 PRO A O 1
ATOM 2231 N N . GLN A 1 279 ? -32.354 43.699 76.612 1.00 70.81 279 GLN A N 1
ATOM 2232 C CA . GLN A 1 279 ? -31.465 44.073 75.521 1.00 70.81 279 GLN A CA 1
ATOM 2233 C C . GLN A 1 279 ? -32.195 43.901 74.186 1.00 70.81 279 GLN A C 1
ATOM 2235 O O . GLN A 1 279 ? -32.783 42.851 73.913 1.00 70.81 279 GLN A O 1
ATOM 2240 N N . LYS A 1 280 ? -32.138 44.930 73.331 1.00 67.00 280 LYS A N 1
ATOM 2241 C CA . LYS A 1 280 ? -32.636 44.838 71.954 1.00 67.00 280 LYS A CA 1
ATOM 2242 C C . LYS A 1 280 ? -31.892 43.700 71.254 1.00 67.00 280 LYS A C 1
ATOM 2244 O O . LYS A 1 280 ? -30.679 43.789 71.070 1.00 67.00 280 LYS A O 1
ATOM 2249 N N . LYS A 1 281 ? -32.611 42.639 70.869 1.00 63.53 281 LYS A N 1
ATOM 2250 C CA . LYS A 1 281 ? -32.038 41.518 70.115 1.00 63.53 281 LYS A CA 1
ATOM 2251 C C . LYS A 1 281 ? -31.405 42.058 68.830 1.00 63.53 281 LYS A C 1
ATOM 2253 O O . LYS A 1 281 ? -32.127 42.444 67.914 1.00 63.53 281 LYS A O 1
ATOM 2258 N N . LYS A 1 282 ? -30.073 42.026 68.722 1.00 66.75 282 LYS A N 1
ATOM 2259 C CA . LYS A 1 282 ? -29.459 41.875 67.398 1.00 66.75 282 LYS A CA 1
ATOM 2260 C C . LYS A 1 282 ? -29.935 40.527 66.855 1.00 66.75 282 LYS A C 1
ATOM 2262 O O . LYS A 1 282 ? -29.947 39.547 67.604 1.00 66.75 282 LYS A O 1
ATOM 2267 N N . ARG A 1 283 ? -30.350 40.474 65.587 1.00 58.97 283 ARG A N 1
ATOM 2268 C CA . ARG A 1 283 ? -30.524 39.191 64.897 1.00 58.97 283 ARG A CA 1
ATOM 2269 C C . ARG A 1 283 ? -29.197 38.434 64.996 1.00 58.97 283 ARG A C 1
ATOM 2271 O O . ARG A 1 283 ? -28.168 38.970 64.595 1.00 58.97 283 ARG A O 1
ATOM 2278 N N . LYS A 1 284 ? -29.238 37.211 65.519 1.00 62.03 284 LYS A N 1
ATOM 2279 C CA . LYS A 1 284 ? -28.309 36.178 65.074 1.00 62.03 284 LYS A CA 1
ATOM 2280 C C . LYS A 1 284 ? -28.859 35.677 63.750 1.00 62.03 284 LYS A C 1
ATOM 2282 O O . LYS A 1 284 ? -29.992 35.206 63.725 1.00 62.03 284 LYS A O 1
ATOM 2287 N N . GLU A 1 285 ? -28.094 35.834 62.683 1.00 59.31 285 GLU A N 1
ATOM 2288 C CA . GLU A 1 285 ? -28.438 35.269 61.373 1.00 59.31 285 GLU A CA 1
ATOM 2289 C C . GLU A 1 285 ? -27.660 33.977 61.102 1.00 59.31 285 GLU A C 1
ATOM 2291 O O . GLU A 1 285 ? -27.886 33.317 60.098 1.00 59.31 285 GLU A O 1
ATOM 2296 N N . ASP A 1 286 ? -26.742 33.615 61.998 1.00 60.16 286 ASP A N 1
ATOM 2297 C CA . ASP A 1 286 ? -25.772 32.538 61.795 1.00 60.16 286 ASP A CA 1
ATOM 2298 C C . ASP A 1 286 ? -26.443 31.160 61.934 1.00 60.16 286 ASP A C 1
ATOM 2300 O O . ASP A 1 286 ? -26.257 30.286 61.093 1.00 60.16 286 ASP A O 1
ATOM 2304 N N . ASP A 1 287 ? -27.303 31.002 62.950 1.00 58.31 287 ASP A N 1
ATOM 2305 C CA . ASP A 1 287 ? -28.078 29.775 63.190 1.00 58.31 287 ASP A CA 1
ATOM 2306 C C . ASP A 1 287 ? -29.184 29.552 62.127 1.00 58.31 287 ASP A C 1
ATOM 2308 O O . ASP A 1 287 ? -29.648 28.426 61.963 1.00 58.31 287 ASP A O 1
ATOM 2312 N N . THR A 1 288 ? -29.617 30.598 61.402 1.00 58.84 288 THR A N 1
ATOM 2313 C CA . THR A 1 288 ? -30.552 30.461 60.264 1.00 58.84 288 THR A CA 1
ATOM 2314 C C . THR A 1 288 ? -29.812 30.187 58.962 1.00 58.84 288 THR A C 1
ATOM 2316 O O . THR A 1 288 ? -30.142 29.211 58.299 1.00 58.84 288 THR A O 1
ATOM 2319 N N . LYS A 1 289 ? -28.757 30.955 58.647 1.00 60.97 289 LYS A N 1
ATOM 2320 C CA . LYS A 1 289 ? -27.955 30.777 57.423 1.00 60.97 289 LYS A CA 1
ATOM 2321 C C . LYS A 1 289 ? -27.397 29.369 57.305 1.00 60.97 289 LYS A C 1
ATOM 2323 O O . LYS A 1 289 ? -27.500 28.774 56.246 1.00 60.97 289 LYS A O 1
ATOM 2328 N N . LYS A 1 290 ? -26.893 28.803 58.404 1.00 64.81 290 LYS A N 1
ATOM 2329 C CA . LYS A 1 290 ? -26.326 27.453 58.378 1.00 64.81 290 LYS A CA 1
ATOM 2330 C C . LYS A 1 290 ? -27.360 26.371 58.051 1.00 64.81 290 LYS A C 1
ATOM 2332 O O . LYS A 1 290 ? -27.042 25.396 57.384 1.00 64.81 290 LYS A O 1
ATOM 2337 N N . LYS A 1 291 ? -28.608 26.564 58.489 1.00 66.56 291 LYS A N 1
ATOM 2338 C CA . LYS A 1 291 ? -29.713 25.678 58.119 1.00 66.56 291 LYS A CA 1
ATOM 2339 C C . LYS A 1 291 ? -30.199 25.941 56.689 1.00 66.56 291 LYS A C 1
ATOM 2341 O O . LYS A 1 291 ? -30.538 25.001 55.989 1.00 66.56 291 LYS A O 1
ATOM 2346 N N . GLU A 1 292 ? -30.218 27.197 56.253 1.00 71.12 292 GLU A N 1
ATOM 2347 C CA . GLU A 1 292 ? -30.543 27.579 54.873 1.00 71.12 292 GLU A CA 1
ATOM 2348 C C . GLU A 1 292 ? -29.493 27.042 53.874 1.00 71.12 292 GLU A C 1
ATOM 2350 O O . GLU A 1 292 ? -29.859 26.673 52.764 1.00 71.12 292 GLU A O 1
ATOM 2355 N N . GLU A 1 293 ? -28.219 26.918 54.271 1.00 71.56 293 GLU A N 1
ATOM 2356 C CA . GLU A 1 293 ? -27.170 26.202 53.527 1.00 71.56 293 GLU A CA 1
ATOM 2357 C C . GLU A 1 293 ? -27.436 24.687 53.482 1.00 71.56 293 GLU A C 1
ATOM 2359 O O . GLU A 1 293 ? -27.503 24.131 52.390 1.00 71.56 293 GLU A O 1
ATOM 2364 N N . GLU A 1 294 ? -27.668 24.030 54.628 1.00 73.31 294 GLU A N 1
ATOM 2365 C CA . GLU A 1 294 ? -27.982 22.586 54.697 1.00 73.31 294 GLU A CA 1
ATOM 2366 C C . GLU A 1 294 ? -29.250 22.221 53.884 1.00 73.31 294 GLU A C 1
ATOM 2368 O O . GLU A 1 294 ? -29.251 21.245 53.129 1.00 73.31 294 GLU A O 1
ATOM 2373 N N . ASP A 1 295 ? -30.315 23.028 53.976 1.00 78.62 295 ASP A N 1
ATOM 2374 C CA . ASP A 1 295 ? -31.560 22.845 53.215 1.00 78.62 295 ASP A CA 1
ATOM 2375 C C . ASP A 1 295 ? -31.367 23.146 51.702 1.00 78.62 295 ASP A C 1
ATOM 2377 O O . ASP A 1 295 ? -32.062 22.553 50.873 1.00 78.62 295 ASP A O 1
ATOM 2381 N N . MET A 1 296 ? -30.417 24.014 51.305 1.00 76.00 296 MET A N 1
ATOM 2382 C CA . MET A 1 296 ? -30.078 24.261 49.889 1.00 76.00 296 MET A CA 1
ATOM 2383 C C . MET A 1 296 ? -29.156 23.193 49.290 1.00 76.00 296 MET A C 1
ATOM 2385 O O . MET A 1 296 ? -29.404 22.772 48.160 1.00 76.00 296 MET A O 1
ATOM 2389 N N . GLU A 1 297 ? -28.133 22.714 50.005 1.00 79.06 297 GLU A N 1
ATOM 2390 C CA . GLU A 1 297 ? -27.300 21.595 49.532 1.00 79.06 297 GLU A CA 1
ATOM 2391 C C . GLU A 1 297 ? -28.152 20.339 49.299 1.00 79.06 297 GLU A C 1
ATOM 2393 O O . GLU A 1 297 ? -27.939 19.617 48.325 1.00 79.06 297 GLU A O 1
ATOM 2398 N N . TYR A 1 298 ? -29.189 20.120 50.116 1.00 78.50 298 TYR A N 1
ATOM 2399 C CA . TYR A 1 298 ? -30.171 19.056 49.896 1.00 78.50 298 TYR A CA 1
ATOM 2400 C C . TYR A 1 298 ? -31.070 19.274 48.659 1.00 78.50 298 TYR A C 1
ATOM 2402 O O . TYR A 1 298 ? -31.523 18.304 48.055 1.00 78.50 298 TYR A O 1
ATOM 2410 N N . TYR A 1 299 ? -31.326 20.524 48.255 1.00 75.25 299 TYR A N 1
ATOM 2411 C CA . TYR A 1 299 ? -32.192 20.846 47.110 1.00 75.25 299 TYR A CA 1
ATOM 2412 C C . TYR A 1 299 ? -31.447 20.905 45.763 1.00 75.25 299 TYR A C 1
ATOM 2414 O O . TYR A 1 299 ? -32.051 20.661 44.721 1.00 75.25 299 TYR A O 1
ATOM 2422 N N . PHE A 1 300 ? -30.143 21.207 45.769 1.00 73.94 300 PHE A N 1
ATOM 2423 C CA . PHE A 1 300 ? -29.298 21.304 44.565 1.00 73.94 300 PHE A CA 1
ATOM 2424 C C . PHE A 1 300 ? -28.397 20.076 44.316 1.00 73.94 300 PHE A C 1
ATOM 2426 O O . PHE A 1 300 ? -27.548 20.112 43.427 1.00 73.94 300 PHE A O 1
ATOM 2433 N N . SER A 1 301 ? -28.566 18.985 45.070 1.00 62.28 301 SER A N 1
ATOM 2434 C CA . SER A 1 301 ? -27.816 17.724 44.904 1.00 62.28 301 SER A CA 1
ATOM 2435 C C . SER A 1 301 ? -28.544 16.671 44.043 1.00 62.28 301 SER A C 1
ATOM 2437 O O . SER A 1 301 ? -28.356 15.468 44.243 1.00 62.28 301 SER A O 1
ATOM 2439 N N . PHE A 1 302 ? -29.354 17.123 43.076 1.00 49.16 302 PHE A N 1
ATOM 2440 C CA . PHE A 1 302 ? -30.131 16.298 42.140 1.00 49.16 302 PHE A CA 1
ATOM 2441 C C . PHE A 1 302 ? -30.040 16.823 40.698 1.00 49.16 302 PHE A C 1
ATOM 2443 O O . PHE A 1 302 ? -30.098 18.061 40.528 1.00 49.16 302 PHE A O 1
#

pLDDT: mean 76.22, std 22.18, range [30.23, 98.25]

Radius of gyration: 67.54 Å; chains: 1; bounding box: 148×81×187 Å

Organism: NCBI:txid64517